Protein AF-A0A6H0A5G0-F1 (afdb_monomer_lite)

InterPro domains:
  IPR010985 Ribbon-helix-helix [SSF47598] (2-43)

Secondary structure (DSSP, 8-state):
----------HHHHHHHHHHHHHTT--HHHHHHHHHHHHS-S-S-------HHHHHHHHHHHHHHHHHHHHHHTT-STT--S--PPPHHHHHHHHHHTTS-HHHHHHHHTTSS---HHHHHHHHHHH---HHHHHT--S-SS--EEBSSTTSB-HHHHHS-SSS--EEEEEEE--SGGGTTPEEEEEEETTT--EEEEEE-S---TTS---TT--

Radius of gyration: 30.56 Å; chains: 1; bounding box: 68×64×81 Å

Structure (mmCIF, N/CA/C/O backbone):
data_AF-A0A6H0A5G0-F1
#
_entry.id   AF-A0A6H0A5G0-F1
#
loop_
_atom_site.group_PDB
_atom_site.id
_atom_site.type_symbol
_atom_site.label_atom_id
_atom_site.label_alt_id
_atom_site.label_comp_id
_atom_site.label_asym_id
_atom_site.label_entity_id
_atom_site.label_seq_id
_atom_site.pdbx_PDB_ins_code
_atom_site.Cartn_x
_atom_site.Cartn_y
_atom_site.Cartn_z
_atom_site.occupancy
_atom_site.B_iso_or_equiv
_atom_site.auth_seq_id
_atom_site.auth_comp_id
_atom_site.auth_asym_id
_atom_site.auth_atom_id
_atom_site.pdbx_PDB_model_num
ATOM 1 N N . MET A 1 1 ? -17.654 17.766 49.707 1.00 39.50 1 MET A N 1
ATOM 2 C CA . MET A 1 1 ? -17.970 18.784 48.681 1.00 39.50 1 MET A CA 1
ATOM 3 C C . MET A 1 1 ? -17.478 20.133 49.177 1.00 39.50 1 MET A C 1
ATOM 5 O O . MET A 1 1 ? -17.905 20.548 50.248 1.00 39.50 1 MET A O 1
ATOM 9 N N . ALA A 1 2 ? -16.554 20.779 48.466 1.00 38.66 2 ALA A N 1
ATOM 10 C CA . ALA A 1 2 ? -16.071 22.106 48.842 1.00 38.66 2 ALA A CA 1
ATOM 11 C C . ALA A 1 2 ? -17.128 23.155 48.462 1.00 38.66 2 ALA A C 1
ATOM 13 O O . ALA A 1 2 ? -17.460 23.313 47.289 1.00 38.66 2 ALA A O 1
ATOM 14 N N . LYS A 1 3 ? -17.696 23.835 49.460 1.00 47.38 3 LYS A N 1
ATOM 15 C CA . LYS A 1 3 ? -18.664 24.917 49.262 1.00 47.38 3 LYS A CA 1
ATOM 16 C C . LYS A 1 3 ? -17.870 26.169 48.887 1.00 47.38 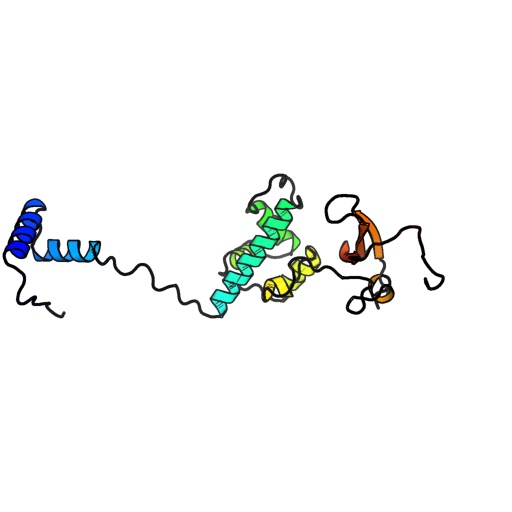3 LYS A C 1
ATOM 18 O O . LYS A 1 3 ? -17.152 26.704 49.727 1.00 47.38 3 LYS A O 1
ATOM 23 N N . ILE A 1 4 ? -17.944 26.602 47.631 1.00 48.41 4 ILE A N 1
ATOM 24 C CA . ILE A 1 4 ? -17.298 27.845 47.192 1.00 48.41 4 ILE A CA 1
ATOM 25 C C . ILE A 1 4 ? -18.053 29.003 47.854 1.00 48.41 4 IL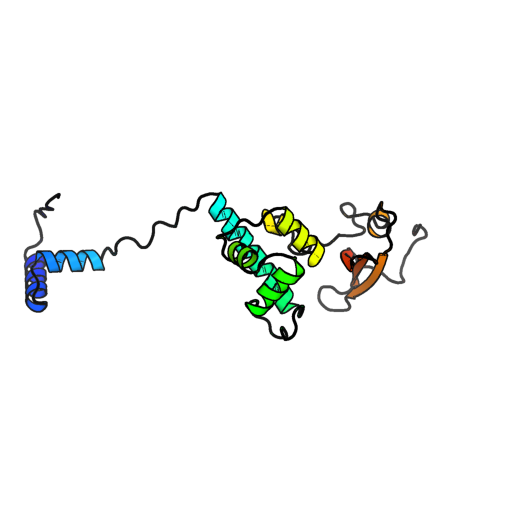E A C 1
ATOM 27 O O . ILE A 1 4 ? -19.199 29.277 47.510 1.00 48.41 4 ILE A O 1
ATOM 31 N N . GLN A 1 5 ? -17.436 29.657 48.840 1.00 57.06 5 GLN A N 1
ATOM 32 C CA . GLN A 1 5 ? -17.913 30.938 49.358 1.00 57.06 5 GLN A CA 1
ATOM 33 C C . GLN A 1 5 ? -17.200 32.046 48.588 1.00 57.06 5 GLN A C 1
ATOM 35 O O . GLN A 1 5 ? -16.052 32.370 48.885 1.00 57.06 5 GLN A O 1
ATOM 40 N N . ALA A 1 6 ? -17.869 32.617 47.590 1.00 57.78 6 ALA A N 1
ATOM 41 C CA . ALA A 1 6 ? -17.396 33.841 46.962 1.00 57.78 6 ALA A CA 1
ATOM 42 C C . ALA A 1 6 ? -17.595 34.991 47.962 1.00 57.78 6 ALA A C 1
ATOM 44 O O . ALA A 1 6 ? -18.718 35.431 48.198 1.00 57.78 6 ALA A O 1
ATOM 45 N N . ARG A 1 7 ? -16.517 35.430 48.616 1.00 57.94 7 ARG A N 1
ATOM 46 C CA . ARG A 1 7 ? -16.522 36.659 49.419 1.00 57.94 7 ARG A CA 1
ATOM 47 C C . ARG A 1 7 ? -16.163 37.818 48.488 1.00 57.94 7 ARG A C 1
ATOM 49 O O . ARG A 1 7 ? -15.184 37.703 47.758 1.00 57.94 7 ARG A O 1
ATOM 56 N N . ASN A 1 8 ? -16.946 38.898 48.536 1.00 59.62 8 ASN A N 1
ATOM 57 C CA . ASN A 1 8 ? -16.830 40.110 47.706 1.00 59.62 8 ASN A CA 1
ATOM 58 C C . ASN A 1 8 ? -17.280 39.947 46.240 1.00 59.62 8 ASN A C 1
ATOM 60 O O . ASN A 1 8 ? -16.553 40.312 45.317 1.00 59.62 8 ASN A O 1
ATOM 64 N N . VAL A 1 9 ? -18.480 39.408 46.012 1.00 66.00 9 VAL A N 1
ATOM 65 C CA . VAL A 1 9 ? -19.162 39.589 44.718 1.00 66.00 9 VAL A CA 1
ATOM 66 C C . VAL A 1 9 ? -19.757 40.994 44.709 1.00 66.00 9 VAL A C 1
ATOM 68 O O . VAL A 1 9 ? -20.390 41.382 45.682 1.00 66.00 9 VAL A O 1
ATOM 71 N N . ASP A 1 10 ? -19.528 41.749 43.638 1.00 79.50 10 ASP A N 1
ATOM 72 C CA . ASP A 1 10 ? -20.112 43.079 43.453 1.00 79.50 10 ASP A CA 1
ATOM 73 C C . ASP A 1 10 ? -21.651 43.027 43.551 1.00 79.50 10 ASP A C 1
ATOM 75 O O . ASP A 1 10 ? -22.288 42.184 42.912 1.00 79.50 10 ASP A O 1
ATOM 79 N N . ASP A 1 11 ? -22.251 43.916 44.346 1.00 77.38 11 ASP A N 1
ATOM 80 C CA . ASP A 1 11 ? -23.693 43.899 44.630 1.00 77.38 11 ASP A CA 1
ATOM 81 C C . ASP A 1 11 ? -24.542 44.117 43.367 1.00 77.38 11 ASP A C 1
ATOM 83 O O . ASP A 1 11 ? -25.612 43.518 43.213 1.00 77.38 11 ASP A O 1
ATOM 87 N N . ALA A 1 12 ? -24.060 44.926 42.416 1.00 81.25 12 ALA A N 1
ATOM 88 C CA . ALA A 1 12 ? -24.755 45.135 41.150 1.00 81.25 12 ALA A CA 1
ATOM 89 C C . ALA A 1 12 ? -24.675 43.885 40.264 1.00 81.25 12 ALA A C 1
ATOM 91 O O . ALA A 1 12 ? -25.633 43.559 39.557 1.00 81.25 12 ALA A O 1
ATOM 92 N N . LEU A 1 13 ? -23.563 43.147 40.318 1.00 77.81 13 LEU A N 1
ATOM 93 C CA . LEU A 1 13 ? -23.443 41.850 39.654 1.00 77.81 13 LEU A CA 1
ATOM 94 C C . LEU A 1 13 ? -24.379 40.812 40.290 1.00 77.81 13 LEU A C 1
ATOM 96 O O . LEU A 1 13 ? -25.074 40.101 39.563 1.00 77.81 13 LEU A O 1
ATOM 100 N N . PHE A 1 14 ? -24.447 40.759 41.622 1.00 81.19 14 PHE A N 1
ATOM 101 C CA . PHE A 1 14 ? -25.331 39.848 42.350 1.00 81.19 14 PHE A CA 1
ATOM 102 C C . PHE A 1 14 ? -26.808 40.084 41.995 1.00 81.19 14 PHE A C 1
ATOM 104 O O . PHE A 1 14 ? -27.498 39.145 41.591 1.00 81.19 14 PHE A O 1
ATOM 111 N N . ALA A 1 15 ? -27.256 41.344 42.007 1.00 83.50 15 ALA A N 1
ATOM 112 C CA . ALA A 1 15 ? -28.624 41.717 41.641 1.00 83.50 15 ALA A CA 1
ATOM 113 C C . ALA A 1 15 ? -28.990 41.318 40.197 1.00 83.50 15 ALA A C 1
ATOM 115 O O . ALA A 1 15 ? -30.116 40.898 39.921 1.00 83.50 15 ALA A O 1
ATOM 116 N N . ARG A 1 16 ? -28.039 41.398 39.255 1.00 84.38 16 ARG A N 1
ATOM 117 C CA . ARG A 1 16 ? -28.261 40.965 37.862 1.00 84.38 16 ARG A CA 1
ATOM 118 C C . ARG A 1 16 ? -28.408 39.449 37.744 1.00 84.38 16 ARG A C 1
ATOM 120 O O . ARG A 1 16 ? -29.218 38.983 36.942 1.00 84.38 16 ARG A O 1
ATOM 127 N N . ILE A 1 17 ? -27.653 38.681 38.531 1.00 82.62 17 ILE A N 1
ATOM 128 C CA . ILE A 1 17 ? -27.767 37.216 38.554 1.00 82.62 17 ILE A CA 1
ATOM 129 C C . ILE A 1 17 ? -29.097 36.805 39.201 1.00 82.62 17 ILE A C 1
ATOM 131 O O . ILE A 1 17 ? -29.764 35.921 38.667 1.00 82.62 17 ILE A O 1
ATOM 135 N N . GLU A 1 18 ? -29.539 37.480 40.268 1.00 85.44 18 GLU A N 1
ATOM 136 C CA . GLU A 1 18 ? -30.864 37.253 40.868 1.00 85.44 18 GLU A CA 1
ATOM 137 C C . GLU A 1 18 ? -32.002 37.520 39.879 1.00 85.44 18 GLU A C 1
ATOM 139 O O . GLU A 1 18 ? -32.880 36.673 39.710 1.00 85.44 18 GLU A O 1
ATOM 144 N N . GLN A 1 19 ? -31.961 38.644 39.157 1.00 87.50 19 GLN A N 1
ATOM 145 C CA . GLN A 1 19 ? -32.955 38.945 38.122 1.00 87.50 19 GLN A CA 1
ATOM 146 C C . GLN A 1 19 ? -32.970 37.889 37.007 1.00 87.50 19 GLN A C 1
ATOM 148 O O . GLN A 1 19 ? -34.043 37.498 36.543 1.00 87.50 19 GLN A O 1
ATOM 153 N N . SER A 1 20 ? -31.797 37.401 36.587 1.00 86.38 20 SER A N 1
ATOM 154 C CA . SER A 1 20 ? -31.691 36.317 35.599 1.00 86.38 20 SER A CA 1
ATOM 155 C C . SER A 1 20 ? -32.268 35.004 36.133 1.00 86.38 20 SER A C 1
ATOM 157 O O . SER A 1 20 ? -33.036 34.341 35.436 1.00 86.38 20 SER A O 1
ATOM 159 N N . ALA A 1 21 ? -31.953 34.651 37.382 1.00 87.56 21 ALA A N 1
ATOM 160 C CA . ALA A 1 21 ? -32.441 33.440 38.033 1.00 87.56 21 ALA A CA 1
ATOM 161 C C . ALA A 1 21 ? -33.971 33.458 38.183 1.00 87.56 21 ALA A C 1
ATOM 163 O O . ALA A 1 21 ? -34.626 32.480 37.827 1.00 87.56 21 ALA A O 1
ATOM 164 N N . MET A 1 22 ? -34.547 34.594 38.601 1.00 87.00 22 MET A N 1
ATOM 165 C CA . MET A 1 22 ? -36.000 34.788 38.666 1.00 87.00 22 MET A CA 1
ATOM 166 C C . MET A 1 22 ? -36.658 34.669 37.290 1.00 87.00 22 MET A C 1
ATOM 168 O O . MET A 1 22 ? -37.650 33.961 37.146 1.00 87.00 22 MET A O 1
ATOM 172 N N . LYS A 1 23 ? -36.092 35.322 36.266 1.00 90.00 23 LYS A N 1
ATOM 173 C CA . LYS A 1 23 ? -36.615 35.269 34.892 1.00 90.00 23 LYS A CA 1
ATOM 174 C C . LYS A 1 23 ? -36.615 33.849 34.318 1.00 90.00 23 LYS A C 1
ATOM 176 O O . LYS A 1 23 ? -37.475 33.523 33.509 1.00 90.00 23 LYS A O 1
ATOM 181 N N . ASN A 1 24 ? -35.648 33.030 34.724 1.00 84.75 24 ASN A N 1
ATOM 182 C CA . ASN A 1 24 ? -35.471 31.663 34.242 1.00 84.75 24 ASN A CA 1
ATOM 183 C C . ASN A 1 24 ? -36.047 30.603 35.200 1.00 84.75 24 ASN A C 1
ATOM 185 O O . ASN A 1 24 ? -35.772 29.421 34.995 1.00 84.75 24 ASN A O 1
ATOM 189 N N . GLU A 1 25 ? -36.805 31.014 36.228 1.00 88.06 25 GLU A N 1
ATOM 190 C CA . GLU A 1 25 ? -37.421 30.148 37.249 1.00 88.06 25 GLU A CA 1
ATOM 191 C C . GLU A 1 25 ? -36.430 29.172 37.910 1.00 88.06 25 GLU A C 1
ATOM 193 O O . GLU A 1 25 ? -36.712 27.996 38.147 1.00 88.06 25 GLU A O 1
ATOM 198 N N . ARG A 1 26 ? -35.219 29.656 38.200 1.00 83.31 26 ARG A N 1
ATOM 199 C CA . ARG A 1 26 ? -34.126 28.861 38.773 1.00 83.31 26 ARG A CA 1
ATOM 200 C C . ARG A 1 26 ? -33.671 29.425 40.104 1.00 83.31 26 ARG A C 1
ATOM 202 O O . ARG A 1 26 ? -33.807 30.612 40.384 1.00 83.31 26 ARG A O 1
ATOM 209 N N . SER A 1 27 ? -33.058 28.568 40.918 1.00 87.69 27 SER A N 1
ATOM 210 C CA . SER A 1 27 ? -32.294 29.047 42.067 1.00 87.69 27 SER A CA 1
ATOM 211 C C . SER A 1 27 ? -31.061 29.816 41.593 1.00 87.69 27 SER A C 1
ATOM 213 O O . SER A 1 27 ? -30.494 29.516 40.539 1.00 87.69 27 SER A O 1
ATOM 215 N N . LEU A 1 28 ? -30.605 30.768 42.407 1.00 81.94 28 LEU A N 1
ATOM 216 C CA . LEU A 1 28 ? -29.383 31.525 42.143 1.00 81.94 28 LEU A CA 1
ATOM 217 C C . LEU A 1 28 ? -28.180 30.598 41.900 1.00 81.94 28 LEU A C 1
ATOM 219 O O . LEU A 1 28 ? -27.431 30.772 40.943 1.00 81.94 28 LEU A O 1
ATOM 223 N N . GLU A 1 29 ? -28.031 29.562 42.731 1.00 82.31 29 GLU A N 1
ATOM 224 C CA . GLU A 1 29 ? -26.982 28.552 42.574 1.00 82.31 29 GLU A CA 1
ATOM 225 C C . GLU A 1 29 ? -27.112 27.791 41.246 1.00 82.31 29 GLU A C 1
ATOM 227 O O . GLU A 1 29 ? -26.110 27.542 40.575 1.00 82.31 29 GLU A O 1
ATOM 232 N N . GLY A 1 30 ? -28.339 27.437 40.852 1.00 79.31 30 GLY A N 1
ATOM 233 C CA . GLY A 1 30 ? -28.612 26.761 39.586 1.00 79.31 30 GLY A CA 1
ATOM 234 C C . GLY A 1 30 ? -28.253 27.626 38.380 1.00 79.31 30 GLY A C 1
ATOM 235 O O . GLY A 1 30 ? -27.635 27.133 37.438 1.00 79.31 30 GLY A O 1
ATOM 236 N N . GLU A 1 31 ? -28.569 28.917 38.435 1.00 85.75 31 GLU A N 1
ATOM 237 C CA . GLU A 1 31 ? -28.250 29.871 37.373 1.00 85.75 31 GLU A CA 1
ATOM 238 C C . GLU A 1 31 ? -26.740 30.120 37.266 1.00 85.75 31 GLU A C 1
ATOM 240 O O . GLU A 1 31 ? -26.189 30.073 36.166 1.00 85.75 31 GLU A O 1
ATOM 245 N N . ILE A 1 32 ? -26.043 30.275 38.399 1.00 84.31 32 ILE A N 1
ATOM 246 C CA . ILE A 1 32 ? -24.577 30.396 38.436 1.00 84.31 32 ILE A CA 1
ATOM 247 C C . ILE A 1 32 ? -23.923 29.134 37.877 1.00 84.31 32 ILE A C 1
ATOM 249 O O . ILE A 1 32 ? -23.026 29.225 37.042 1.00 84.31 32 ILE A O 1
ATOM 253 N N . ARG A 1 33 ? -24.380 27.946 38.290 1.00 82.06 33 ARG A N 1
ATOM 254 C CA . ARG A 1 33 ? -23.835 26.671 37.802 1.00 82.06 33 ARG A CA 1
ATOM 255 C C . ARG A 1 33 ? -23.995 26.541 36.290 1.00 82.06 33 ARG A C 1
ATOM 257 O O . ARG A 1 33 ? -23.089 26.058 35.619 1.00 82.06 33 ARG A O 1
ATOM 264 N N . LEU A 1 34 ? -25.123 26.993 35.753 1.00 83.25 34 LEU A N 1
ATOM 265 C CA . LEU A 1 34 ? -25.423 26.919 34.328 1.00 83.25 34 LEU A CA 1
ATOM 266 C C . LEU A 1 34 ? -24.655 27.976 33.520 1.00 83.25 34 LEU A C 1
ATOM 268 O O . LEU A 1 34 ? -24.162 27.671 32.435 1.00 83.25 34 LEU A O 1
ATOM 272 N N . ALA A 1 35 ? -24.489 29.186 34.060 1.00 83.44 35 ALA A N 1
ATOM 273 C CA . ALA A 1 35 ? -23.627 30.218 33.487 1.00 83.44 35 ALA A CA 1
ATOM 274 C C . ALA A 1 35 ? -22.156 29.771 33.463 1.00 83.44 35 ALA A C 1
ATOM 276 O O . ALA A 1 35 ? -21.508 29.858 32.421 1.00 83.44 35 ALA A O 1
ATOM 277 N N . LEU A 1 36 ? -21.660 29.200 34.566 1.00 78.94 36 LEU A N 1
ATOM 278 C CA . LEU A 1 36 ? -20.313 28.636 34.652 1.00 78.94 36 LEU A CA 1
ATOM 279 C C . LEU A 1 36 ? -20.126 27.464 33.687 1.00 78.94 36 LEU A C 1
ATOM 281 O O . LEU A 1 36 ? -19.119 27.428 32.996 1.00 78.94 36 LEU A O 1
ATOM 285 N N . ALA A 1 37 ? -21.094 26.552 33.572 1.00 78.44 37 ALA A N 1
ATOM 286 C CA . ALA A 1 37 ? -21.021 25.438 32.624 1.00 78.44 37 ALA A CA 1
ATOM 287 C C . ALA A 1 37 ? -21.038 25.894 31.152 1.00 78.44 37 ALA A C 1
ATOM 289 O O . ALA A 1 37 ? -20.477 25.218 30.295 1.00 78.44 37 ALA A O 1
ATOM 290 N N . ARG A 1 38 ? -21.675 27.032 30.845 1.00 80.56 38 ARG A N 1
ATOM 291 C CA . ARG A 1 38 ? -21.648 27.642 29.504 1.00 80.56 38 ARG A CA 1
ATOM 292 C C . ARG A 1 38 ? -20.339 28.368 29.213 1.00 80.56 38 ARG A C 1
ATOM 294 O O . ARG A 1 38 ? -19.878 28.334 28.079 1.00 80.56 38 ARG A O 1
ATOM 301 N N . GLN A 1 39 ? -19.783 29.059 30.206 1.00 80.19 39 GLN A N 1
ATOM 302 C CA . GLN A 1 39 ? -18.583 29.882 30.043 1.00 80.19 39 GLN A CA 1
ATOM 303 C C . GLN A 1 39 ? -17.290 29.068 30.152 1.00 80.19 39 GLN A C 1
ATOM 305 O O . GLN A 1 39 ? -16.311 29.359 29.471 1.00 80.19 39 GLN A O 1
ATOM 310 N N . TYR A 1 40 ? -17.324 28.020 30.966 1.00 70.19 40 TYR A N 1
ATOM 311 C CA . TYR A 1 40 ? -16.299 26.999 31.105 1.00 70.19 40 TYR A CA 1
ATOM 312 C C . TYR A 1 40 ? -16.938 25.651 30.768 1.00 70.19 40 TYR A C 1
ATOM 314 O O . TYR A 1 40 ? -17.199 24.852 31.675 1.00 70.19 40 TYR A O 1
ATOM 322 N N . PRO A 1 41 ? -17.251 25.393 29.481 1.00 70.00 41 PRO A N 1
ATOM 323 C CA . PRO A 1 41 ? -17.629 24.049 29.075 1.00 70.00 41 PRO A CA 1
ATOM 324 C C . PRO A 1 41 ? -16.538 23.105 29.574 1.00 70.00 41 PRO A C 1
ATOM 326 O O . PRO A 1 41 ? -15.353 23.426 29.449 1.00 70.00 41 PRO A O 1
ATOM 329 N N . ALA A 1 42 ? -16.935 21.993 30.208 1.00 62.75 42 ALA A N 1
ATOM 330 C CA . ALA A 1 42 ? -15.997 20.962 30.642 1.00 62.75 42 ALA A CA 1
ATOM 331 C C . ALA A 1 42 ? -15.061 20.706 29.465 1.00 62.75 42 ALA A C 1
ATOM 333 O O . ALA A 1 42 ? -15.555 20.351 28.395 1.00 62.75 42 ALA A O 1
ATOM 334 N N . GLY A 1 43 ? -13.776 21.044 29.644 1.00 56.44 43 GLY A N 1
ATOM 335 C CA . GLY A 1 43 ? -12.838 21.199 28.541 1.00 56.44 43 GLY A CA 1
ATOM 336 C C . GLY A 1 43 ? -13.025 20.054 27.565 1.00 56.44 43 GLY A C 1
ATOM 337 O O . GLY A 1 43 ? -12.903 18.894 27.954 1.00 56.44 43 GLY A O 1
ATOM 338 N N . THR A 1 44 ? -13.424 20.390 26.340 1.00 54.31 44 THR A N 1
ATOM 339 C CA . THR A 1 44 ? -13.487 19.460 25.219 1.00 54.31 44 THR A CA 1
ATOM 340 C C . THR A 1 44 ? -12.207 18.651 25.243 1.00 54.31 44 THR A C 1
ATOM 342 O O . THR A 1 44 ? -11.144 19.224 25.028 1.00 54.31 44 THR A O 1
ATOM 345 N N . THR A 1 45 ? -12.352 17.365 25.580 1.00 55.28 45 THR A N 1
ATOM 346 C CA . THR A 1 45 ? -11.394 16.276 25.376 1.00 55.28 45 THR A CA 1
ATOM 347 C C . THR A 1 45 ? -9.941 16.699 25.543 1.00 55.28 45 THR A C 1
ATOM 349 O O . THR A 1 45 ? -9.324 17.202 24.604 1.00 55.28 45 THR A O 1
ATOM 352 N N . SER A 1 46 ? -9.342 16.384 26.698 1.00 51.28 46 SER A N 1
ATOM 353 C CA . SER A 1 46 ? -7.910 16.069 26.701 1.00 51.28 46 SER A CA 1
ATOM 354 C C . SER A 1 46 ? -7.628 15.234 25.445 1.00 51.28 46 SER A C 1
ATOM 356 O O . SER A 1 46 ? -8.392 14.287 25.216 1.00 51.28 46 SER A O 1
ATOM 358 N N . PRO A 1 47 ? -6.652 15.614 24.594 1.00 58.97 47 PRO A N 1
ATOM 359 C CA . PRO A 1 47 ? -6.352 14.843 23.396 1.00 58.97 47 PRO A CA 1
ATOM 360 C C . PRO A 1 47 ? -6.225 13.393 23.833 1.00 58.97 47 PRO A C 1
ATOM 362 O O . PRO A 1 47 ? -5.560 13.127 24.835 1.00 58.97 47 PRO A O 1
ATOM 365 N N . GLU A 1 48 ? -6.963 12.502 23.172 1.00 69.94 48 GLU A N 1
ATOM 366 C CA . GLU A 1 48 ? -6.944 11.079 23.488 1.00 69.94 48 GLU A CA 1
ATOM 367 C C . GLU A 1 48 ? -5.470 10.656 23.515 1.00 69.94 48 GLU A C 1
ATOM 369 O O . GLU A 1 48 ? -4.804 10.669 22.479 1.00 69.94 48 GLU A O 1
ATOM 374 N N . ILE A 1 49 ? -4.923 10.407 24.712 1.00 83.19 49 ILE A N 1
ATOM 375 C CA . ILE A 1 49 ? -3.521 10.018 24.854 1.00 83.19 49 ILE A CA 1
ATOM 376 C C . ILE A 1 49 ? -3.470 8.569 24.406 1.00 83.19 49 ILE A C 1
ATOM 378 O O . ILE A 1 49 ? -3.747 7.648 25.175 1.00 83.19 49 ILE A O 1
ATOM 382 N N . LEU A 1 50 ? -3.185 8.387 23.124 1.00 87.06 50 LEU A N 1
ATOM 383 C CA . LEU A 1 50 ? -3.019 7.074 22.538 1.00 87.06 50 LEU A CA 1
ATOM 384 C C . LEU A 1 50 ? -1.746 6.451 23.095 1.00 87.06 50 LEU A C 1
ATOM 386 O O . LEU A 1 50 ? -0.694 7.086 23.174 1.00 87.06 50 LEU A O 1
ATOM 390 N N . SER A 1 51 ? -1.832 5.174 23.451 1.00 94.00 51 SER A N 1
ATOM 391 C CA . SER A 1 51 ? -0.622 4.371 23.593 1.00 94.00 51 SER A CA 1
ATOM 392 C C . SER A 1 51 ? 0.127 4.327 22.258 1.00 94.00 51 SER A C 1
ATOM 394 O O . SER A 1 51 ? -0.486 4.417 21.190 1.00 94.00 51 SER A O 1
ATOM 396 N N . SER A 1 52 ? 1.442 4.102 22.297 1.00 94.81 52 SER A N 1
ATOM 397 C CA . SER A 1 52 ? 2.251 3.957 21.079 1.00 94.81 52 SER A CA 1
ATOM 398 C C . SER A 1 52 ? 1.689 2.896 20.125 1.00 94.81 52 SER A C 1
ATOM 400 O O . SER A 1 52 ? 1.706 3.094 18.916 1.00 94.81 52 SER A O 1
ATOM 402 N N . ARG A 1 53 ? 1.107 1.808 20.660 1.00 95.38 53 ARG A N 1
ATOM 403 C CA . ARG A 1 53 ? 0.428 0.778 19.859 1.00 95.38 53 ARG A CA 1
ATOM 404 C C . ARG A 1 53 ? -0.786 1.331 19.118 1.00 95.38 53 ARG A C 1
ATOM 406 O O . ARG A 1 53 ? -0.904 1.116 17.920 1.00 95.38 53 ARG A O 1
ATOM 413 N N . GLN A 1 54 ? -1.679 2.031 19.817 1.00 95.75 54 GLN A N 1
ATOM 414 C CA . GLN A 1 54 ? -2.888 2.593 19.206 1.00 95.75 54 GLN A CA 1
ATOM 415 C C . GLN A 1 54 ? -2.551 3.669 18.176 1.00 95.75 54 GLN A C 1
ATOM 417 O O . GLN A 1 54 ? -3.196 3.749 17.133 1.00 95.75 54 GLN A O 1
ATOM 422 N N . GLN A 1 55 ? -1.534 4.487 18.455 1.00 95.88 55 GLN A N 1
ATOM 423 C CA . GLN A 1 55 ? -1.053 5.470 17.496 1.00 95.88 55 GLN A CA 1
ATOM 424 C C . GLN A 1 55 ? -0.534 4.784 16.229 1.00 95.88 55 GLN A C 1
ATOM 426 O O . GLN A 1 55 ? -1.007 5.090 15.136 1.00 95.88 55 GLN A O 1
ATOM 431 N N . TRP A 1 56 ? 0.346 3.795 16.382 1.00 96.62 56 TRP A N 1
ATOM 432 C CA . TRP A 1 56 ? 0.864 3.017 15.261 1.00 96.62 56 TRP A CA 1
ATOM 433 C C . TRP A 1 56 ? -0.253 2.314 14.466 1.00 96.62 56 TRP A C 1
ATOM 435 O O . TRP A 1 56 ? -0.269 2.391 13.240 1.00 96.62 56 TRP A O 1
ATOM 445 N N . GLN A 1 57 ? -1.247 1.712 15.132 1.00 97.69 57 GLN A N 1
ATOM 446 C CA . GLN A 1 57 ? -2.402 1.087 14.467 1.00 97.69 57 GLN A CA 1
ATOM 447 C C . GLN A 1 57 ? -3.219 2.097 13.652 1.00 97.69 57 GLN A C 1
ATOM 449 O O . GLN A 1 57 ? -3.554 1.820 12.500 1.00 97.69 57 GLN A O 1
ATOM 454 N N . LYS A 1 58 ? -3.502 3.287 14.206 1.00 97.06 58 LYS A N 1
ATOM 455 C CA . LYS A 1 58 ? -4.198 4.358 13.471 1.00 97.06 58 LYS A CA 1
ATOM 456 C C . LYS A 1 58 ? -3.382 4.844 12.269 1.00 97.06 58 LYS A C 1
ATOM 458 O O . LYS A 1 58 ? -3.953 5.080 11.205 1.00 97.06 58 LYS A O 1
ATOM 463 N N . GLU A 1 59 ? -2.063 4.963 12.405 1.00 97.44 59 GLU A N 1
ATOM 464 C CA . GLU A 1 59 ? -1.169 5.353 11.308 1.00 97.44 59 GLU A CA 1
ATOM 465 C C . GLU A 1 59 ? -1.121 4.288 10.199 1.00 97.44 59 GLU A C 1
ATOM 467 O O . GLU A 1 59 ? -1.222 4.635 9.019 1.00 97.44 59 GLU A O 1
ATOM 472 N N . CYS A 1 60 ? -1.027 3.002 10.557 1.00 98.00 60 CYS A N 1
ATOM 473 C CA . CYS A 1 60 ? -1.109 1.881 9.615 1.00 98.00 60 CYS A CA 1
ATOM 474 C C . CYS A 1 60 ? -2.463 1.856 8.897 1.00 98.00 60 CYS A C 1
ATOM 476 O O . CYS A 1 60 ? -2.507 1.764 7.670 1.00 98.00 60 CYS A O 1
ATOM 478 N N . GLY A 1 61 ? -3.568 2.010 9.634 1.00 97.81 61 GLY A N 1
ATOM 479 C CA . GLY A 1 61 ? -4.917 2.066 9.066 1.00 97.81 61 GLY A CA 1
ATOM 480 C C . GLY A 1 61 ? -5.108 3.231 8.095 1.00 97.81 61 GLY A C 1
ATOM 481 O O . GLY A 1 61 ? -5.674 3.064 7.012 1.00 97.81 61 GLY A O 1
ATOM 482 N N . GLY A 1 62 ? -4.549 4.401 8.421 1.00 97.44 62 GLY A N 1
ATOM 483 C CA . GLY A 1 62 ? -4.527 5.560 7.528 1.00 97.44 62 GLY A CA 1
ATOM 484 C C . GLY A 1 62 ? -3.786 5.290 6.214 1.00 97.44 62 GLY A C 1
ATOM 485 O O . GLY A 1 62 ? -4.296 5.614 5.140 1.00 97.44 62 GLY A O 1
ATOM 486 N N . ARG A 1 63 ? -2.615 4.647 6.282 1.00 97.88 63 ARG A N 1
ATOM 487 C CA . ARG A 1 63 ? -1.816 4.273 5.100 1.00 97.88 63 ARG A CA 1
ATOM 488 C C . ARG A 1 63 ? -2.493 3.189 4.264 1.00 97.88 63 ARG A C 1
ATOM 490 O O . ARG A 1 63 ? -2.529 3.299 3.040 1.00 97.88 63 ARG A O 1
ATOM 497 N N . LEU A 1 64 ? -3.124 2.210 4.906 1.00 97.31 64 LEU A N 1
ATOM 498 C CA . LEU A 1 64 ? -3.906 1.175 4.231 1.00 97.31 64 LEU A CA 1
ATOM 499 C C . LEU A 1 64 ? -5.104 1.769 3.472 1.00 97.31 64 LEU A C 1
ATOM 501 O O . LEU A 1 64 ? -5.334 1.432 2.310 1.00 97.31 64 LEU A O 1
ATOM 505 N N . ARG A 1 65 ? -5.820 2.718 4.093 1.00 96.31 65 ARG A N 1
ATOM 506 C CA . ARG A 1 65 ? -6.899 3.470 3.436 1.00 96.31 65 ARG A CA 1
ATOM 507 C C . ARG A 1 65 ? -6.380 4.239 2.220 1.00 96.31 65 ARG A C 1
ATOM 509 O O . ARG A 1 65 ? -6.952 4.117 1.142 1.00 96.31 65 ARG A O 1
ATOM 516 N N . ALA A 1 66 ? -5.264 4.954 2.370 1.00 95.69 66 ALA A N 1
ATOM 517 C CA . ALA A 1 66 ? -4.647 5.701 1.274 1.00 95.69 66 ALA A CA 1
ATOM 518 C C . ALA A 1 66 ? -4.233 4.797 0.098 1.00 95.69 66 ALA A C 1
ATOM 520 O O . ALA A 1 66 ? -4.427 5.172 -1.058 1.00 95.69 66 ALA A O 1
ATOM 521 N N . LEU A 1 67 ? -3.703 3.600 0.377 1.00 95.94 67 LEU A N 1
ATOM 522 C CA . LEU A 1 67 ? -3.385 2.611 -0.655 1.00 95.94 67 LEU A CA 1
ATOM 523 C C . LEU A 1 67 ? -4.639 2.181 -1.421 1.00 95.94 67 LEU A C 1
ATOM 525 O O . LEU A 1 67 ? -4.642 2.164 -2.649 1.00 95.94 67 LEU A O 1
ATOM 529 N N . PHE A 1 68 ? -5.717 1.845 -0.718 1.00 93.94 68 PHE A N 1
ATOM 530 C CA . PHE A 1 68 ? -6.939 1.374 -1.371 1.00 93.94 68 PHE A CA 1
ATOM 531 C C . PHE A 1 68 ? -7.616 2.473 -2.183 1.00 93.94 68 PHE A C 1
ATOM 533 O O . PHE A 1 68 ? -8.080 2.216 -3.299 1.00 93.94 68 PHE A O 1
ATOM 540 N N . ASP A 1 69 ? -7.602 3.703 -1.670 1.00 92.31 69 ASP A N 1
ATOM 541 C CA . ASP A 1 69 ? -8.120 4.865 -2.388 1.00 92.31 69 ASP A CA 1
ATOM 542 C C . ASP A 1 69 ? -7.310 5.105 -3.660 1.00 92.31 69 ASP A C 1
ATOM 544 O O . ASP A 1 69 ? -7.880 5.383 -4.717 1.00 92.31 69 ASP A O 1
ATOM 548 N N . ARG A 1 70 ? -5.988 4.903 -3.593 1.00 92.19 70 ARG A N 1
ATOM 549 C CA . ARG A 1 70 ? -5.121 4.984 -4.764 1.00 92.19 70 ARG A CA 1
ATOM 550 C C . ARG A 1 70 ? -5.434 3.898 -5.794 1.00 92.19 70 ARG A C 1
ATOM 552 O O . ARG A 1 70 ? -5.619 4.233 -6.958 1.00 92.19 70 ARG A O 1
ATOM 559 N N . LEU A 1 71 ? -5.578 2.637 -5.378 1.00 90.44 71 LEU A N 1
ATOM 560 C CA . LEU A 1 71 ? -5.973 1.537 -6.274 1.00 90.44 71 LEU A CA 1
ATOM 561 C C . LEU A 1 71 ? -7.334 1.801 -6.938 1.00 90.44 71 LEU A C 1
ATOM 563 O O . LEU A 1 71 ? -7.521 1.518 -8.120 1.00 90.44 71 LEU A O 1
ATOM 567 N N . SER A 1 72 ? -8.281 2.368 -6.189 1.00 88.50 72 SER A N 1
ATOM 568 C CA . SER A 1 72 ? -9.589 2.756 -6.720 1.00 88.50 72 SER A CA 1
ATOM 569 C C . SER A 1 72 ? -9.468 3.883 -7.745 1.00 88.50 72 SER A C 1
ATOM 571 O O . SER A 1 72 ? -10.048 3.786 -8.823 1.00 88.50 72 SER A O 1
ATOM 573 N N . ALA A 1 73 ? -8.684 4.921 -7.447 1.00 87.19 73 ALA A N 1
ATOM 574 C CA . ALA A 1 73 ? -8.440 6.032 -8.365 1.00 87.19 73 ALA A CA 1
ATOM 575 C C . ALA A 1 73 ? -7.720 5.594 -9.652 1.00 87.19 73 ALA A C 1
ATOM 577 O O . ALA A 1 73 ? -7.981 6.157 -10.713 1.00 87.19 73 ALA A O 1
ATOM 578 N N . ASP A 1 74 ? -6.866 4.572 -9.565 1.00 85.94 74 ASP A N 1
ATOM 579 C CA . ASP A 1 74 ? -6.160 3.976 -10.705 1.00 85.94 74 ASP A CA 1
ATOM 580 C C . ASP A 1 74 ? -7.040 2.995 -11.513 1.00 85.94 74 ASP A C 1
ATOM 582 O O . ASP A 1 74 ? -6.577 2.385 -12.476 1.00 85.94 74 ASP A O 1
ATOM 586 N N . GLY A 1 75 ? -8.322 2.838 -11.159 1.00 84.31 75 GLY A N 1
ATOM 587 C CA . GLY A 1 75 ? -9.273 2.016 -11.910 1.00 84.31 75 GLY A CA 1
ATOM 588 C C . GLY A 1 75 ? -9.127 0.510 -11.687 1.00 84.31 75 GLY A C 1
ATOM 589 O O . GLY A 1 75 ? -9.645 -0.282 -12.474 1.00 84.31 75 GLY A O 1
ATOM 590 N N . PHE A 1 76 ? -8.461 0.088 -10.608 1.00 84.81 76 PHE A N 1
ATOM 591 C CA . PHE A 1 76 ? -8.220 -1.330 -10.317 1.00 84.81 76 PHE A CA 1
ATOM 592 C C . PHE A 1 76 ? -9.517 -2.129 -10.074 1.00 84.81 76 PHE A C 1
ATOM 594 O O . PHE A 1 76 ? -9.570 -3.340 -10.312 1.00 84.81 76 PHE A O 1
ATOM 601 N N . PHE A 1 77 ? -10.584 -1.479 -9.589 1.00 81.75 77 PHE A N 1
ATOM 602 C CA . PHE A 1 77 ? -11.870 -2.128 -9.315 1.00 81.75 77 PHE A CA 1
ATOM 603 C C . PHE A 1 77 ? -12.926 -1.821 -10.390 1.00 81.75 77 PHE A C 1
ATOM 605 O O . PHE A 1 77 ? -13.038 -0.683 -10.850 1.00 81.75 77 PHE A O 1
ATOM 612 N N . PRO A 1 78 ? -13.780 -2.797 -10.760 1.00 70.19 78 PRO A N 1
ATOM 613 C CA . PRO A 1 78 ? -14.858 -2.567 -11.717 1.00 70.19 78 PRO A CA 1
ATOM 614 C C . PRO A 1 78 ? -15.812 -1.467 -11.239 1.00 70.19 78 PRO A C 1
ATOM 616 O O . PRO A 1 78 ? -16.384 -1.565 -10.150 1.00 70.19 78 PRO A O 1
ATOM 619 N N . GLY A 1 79 ? -16.004 -0.439 -12.069 1.00 67.31 79 GLY A N 1
ATOM 620 C CA . GLY A 1 79 ? -16.844 0.719 -11.747 1.00 67.31 79 GLY A CA 1
ATOM 621 C C . GLY A 1 79 ? -16.149 1.809 -10.921 1.00 67.31 79 GLY A C 1
ATOM 622 O O . GLY A 1 79 ? -16.787 2.819 -10.617 1.00 67.31 79 GLY A O 1
ATOM 623 N N . ALA A 1 80 ? -14.859 1.650 -10.599 1.00 61.50 80 ALA A N 1
ATOM 624 C CA . ALA A 1 80 ? -14.002 2.690 -10.032 1.00 61.50 80 ALA A CA 1
ATOM 625 C C . ALA A 1 80 ? -13.474 3.602 -11.155 1.00 61.50 80 ALA A C 1
ATOM 627 O O . ALA A 1 80 ? -12.294 3.653 -11.459 1.00 61.50 80 ALA A O 1
ATOM 628 N N . GLY A 1 81 ? -14.388 4.264 -11.863 1.00 53.22 81 GLY A N 1
ATOM 629 C CA . GLY A 1 81 ? -14.036 5.217 -12.923 1.00 53.22 81 GLY A CA 1
ATOM 630 C C . GLY A 1 81 ? -13.959 6.661 -12.434 1.00 53.22 81 GLY A C 1
ATOM 631 O O . GLY A 1 81 ? -13.681 7.557 -13.226 1.00 53.22 81 GLY A O 1
ATOM 632 N N . GLN A 1 82 ? -14.269 6.910 -11.158 1.00 58.16 82 GLN A N 1
ATOM 633 C CA . GLN A 1 82 ? -14.285 8.252 -10.591 1.00 58.16 82 GLN A CA 1
ATOM 634 C C . GLN A 1 82 ? -13.384 8.332 -9.360 1.00 58.16 82 GLN A C 1
ATOM 636 O O . GLN A 1 82 ? -13.466 7.449 -8.502 1.00 58.16 82 GLN A O 1
ATOM 641 N N . PRO A 1 83 ? -12.554 9.385 -9.253 1.00 59.69 83 PRO A N 1
ATOM 642 C CA . PRO A 1 83 ? -11.741 9.617 -8.072 1.00 59.69 83 PRO A CA 1
ATOM 643 C C . PRO A 1 83 ? -12.651 9.767 -6.850 1.00 59.69 83 PRO A C 1
ATOM 645 O O . PRO A 1 83 ? -13.593 10.560 -6.850 1.00 59.69 83 PRO A O 1
ATOM 648 N N . GLY A 1 84 ? -12.387 8.978 -5.815 1.00 69.12 84 GLY A N 1
ATOM 649 C CA . GLY A 1 84 ? -13.190 8.957 -4.603 1.00 69.12 84 GLY A CA 1
ATOM 650 C C . GLY A 1 84 ? -12.710 7.891 -3.621 1.00 69.12 84 GLY A C 1
ATOM 651 O O . GLY A 1 84 ? -11.873 7.062 -3.982 1.00 69.12 84 GLY A O 1
ATOM 652 N N . PRO A 1 85 ? -13.225 7.917 -2.382 1.00 82.88 85 PRO A N 1
ATOM 653 C CA . PRO A 1 85 ? -12.868 6.931 -1.374 1.00 82.88 85 PRO A CA 1
ATOM 654 C C . PRO A 1 85 ? -13.278 5.524 -1.816 1.00 82.88 85 PRO A C 1
ATOM 656 O O . PRO A 1 85 ? -14.330 5.322 -2.437 1.00 82.88 85 PRO A O 1
ATOM 659 N N . THR A 1 86 ? -12.458 4.546 -1.448 1.00 86.69 86 THR A N 1
ATOM 660 C CA . THR A 1 86 ? -12.708 3.125 -1.696 1.00 86.69 86 THR A CA 1
ATOM 661 C C . THR A 1 86 ? -14.030 2.722 -1.067 1.00 86.69 86 THR A C 1
ATOM 663 O O . THR A 1 86 ? -14.257 2.915 0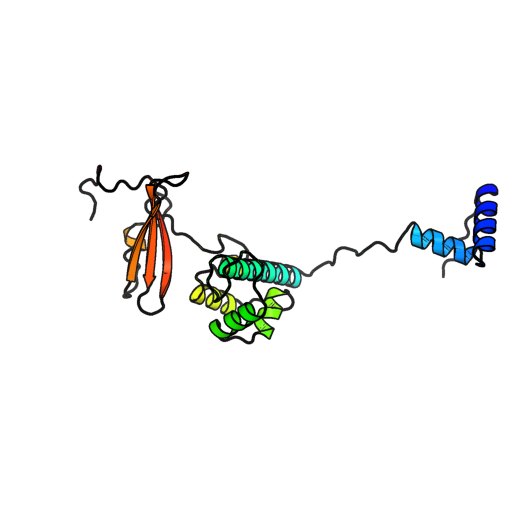.130 1.00 86.69 86 THR A O 1
ATOM 666 N N . ARG A 1 87 ? -14.914 2.118 -1.860 1.00 89.75 87 ARG A N 1
ATOM 667 C CA . ARG A 1 87 ? -16.211 1.645 -1.367 1.00 89.75 87 ARG A CA 1
ATOM 668 C C . ARG A 1 87 ? -16.019 0.402 -0.501 1.00 89.75 87 ARG A C 1
ATOM 670 O O . ARG A 1 87 ? -15.132 -0.409 -0.754 1.00 89.75 87 ARG A O 1
ATOM 677 N N . ILE A 1 88 ? -16.932 0.172 0.443 1.00 91.12 88 ILE A N 1
ATOM 678 C CA . ILE A 1 88 ? -16.932 -1.044 1.283 1.00 91.12 88 ILE A CA 1
ATOM 679 C C . ILE A 1 88 ? -16.917 -2.318 0.421 1.00 91.12 88 ILE A C 1
ATOM 681 O O . ILE A 1 88 ? -16.192 -3.263 0.716 1.00 91.12 88 ILE A O 1
ATOM 685 N N . ALA A 1 89 ? -17.662 -2.338 -0.690 1.00 90.75 89 ALA A N 1
ATOM 686 C CA . ALA A 1 89 ? -17.663 -3.472 -1.616 1.00 90.75 89 ALA A CA 1
ATOM 687 C C . ALA A 1 89 ? -16.266 -3.769 -2.195 1.00 90.75 89 ALA A C 1
ATOM 689 O O . ALA A 1 89 ? -15.909 -4.932 -2.377 1.00 90.75 89 ALA A O 1
ATOM 690 N N . ASP A 1 90 ? -15.465 -2.735 -2.455 1.00 90.81 90 ASP A N 1
ATOM 691 C CA . ASP A 1 90 ? -14.102 -2.887 -2.958 1.00 90.81 90 ASP A CA 1
ATOM 692 C C . ASP A 1 90 ? -13.151 -3.342 -1.850 1.00 90.81 90 ASP A C 1
ATOM 694 O O . ASP A 1 90 ? -12.361 -4.253 -2.080 1.00 90.81 90 ASP A O 1
ATOM 698 N N . GLN A 1 91 ? -13.315 -2.851 -0.619 1.00 92.88 91 GLN A N 1
ATOM 699 C CA . GLN A 1 91 ? -12.582 -3.358 0.551 1.00 92.88 91 GLN A CA 1
ATOM 700 C C . GLN A 1 91 ? -12.847 -4.856 0.792 1.00 92.88 91 GLN A C 1
ATOM 702 O O . GLN A 1 91 ? -11.914 -5.627 1.012 1.00 92.88 91 GLN A O 1
ATOM 707 N N . VAL A 1 92 ? -14.097 -5.312 0.647 1.00 93.75 92 VAL A N 1
ATOM 708 C CA . VAL A 1 92 ? -14.448 -6.744 0.715 1.00 93.75 92 VAL A CA 1
ATOM 709 C C . VAL A 1 92 ? -13.760 -7.537 -0.405 1.00 93.75 92 VAL A C 1
ATOM 711 O O . VAL A 1 92 ? -13.185 -8.598 -0.157 1.00 93.75 92 VAL A O 1
ATOM 714 N N . ARG A 1 93 ? -13.747 -7.019 -1.641 1.00 92.12 93 ARG A N 1
ATOM 715 C CA . ARG A 1 93 ? -13.028 -7.651 -2.766 1.00 92.12 93 ARG A CA 1
ATOM 716 C C . ARG A 1 93 ? -11.519 -7.718 -2.522 1.00 92.12 93 ARG A C 1
ATOM 718 O O . ARG A 1 93 ? -10.891 -8.696 -2.921 1.00 92.12 93 ARG A O 1
ATOM 725 N N . ILE A 1 94 ? -10.932 -6.699 -1.894 1.00 93.94 94 ILE A N 1
ATOM 726 C CA . ILE A 1 94 ? -9.518 -6.688 -1.500 1.00 93.94 94 ILE A CA 1
ATOM 727 C C . ILE A 1 94 ? -9.251 -7.788 -0.474 1.00 93.94 94 ILE A C 1
ATOM 729 O O . ILE A 1 94 ? -8.357 -8.602 -0.697 1.00 93.94 94 ILE A O 1
ATOM 733 N N . ALA A 1 95 ? -10.060 -7.877 0.586 1.00 95.75 95 ALA A N 1
ATOM 734 C CA . ALA A 1 95 ? -9.934 -8.925 1.599 1.00 95.75 95 ALA A CA 1
ATOM 735 C C . ALA A 1 95 ? -9.968 -10.332 0.977 1.00 95.75 95 ALA A C 1
ATOM 737 O O . ALA A 1 95 ? -9.106 -11.161 1.272 1.00 95.75 95 ALA A O 1
ATOM 738 N N . HIS A 1 96 ? -10.884 -10.579 0.033 1.00 93.50 96 HIS A N 1
ATOM 739 C CA . HIS A 1 96 ? -10.925 -11.847 -0.702 1.00 93.50 96 HIS A CA 1
ATOM 740 C C . HIS A 1 96 ? -9.655 -12.114 -1.520 1.00 93.50 96 HIS A C 1
ATOM 742 O O . HIS A 1 96 ? -9.156 -13.237 -1.510 1.00 93.50 96 HIS A O 1
ATOM 748 N N . ARG A 1 97 ? -9.102 -11.098 -2.196 1.00 92.19 97 ARG A N 1
ATOM 749 C CA . ARG A 1 97 ? -7.846 -11.230 -2.960 1.00 92.19 97 ARG A CA 1
ATOM 750 C C . ARG A 1 97 ? -6.616 -11.452 -2.080 1.00 92.19 97 ARG A C 1
ATOM 752 O O . ARG A 1 97 ? -5.633 -11.982 -2.586 1.00 92.19 97 ARG A O 1
ATOM 759 N N . LEU A 1 98 ? -6.671 -11.032 -0.819 1.00 94.88 98 LEU A N 1
ATOM 760 C CA . LEU A 1 98 ? -5.635 -11.243 0.197 1.00 94.88 98 LEU A CA 1
ATOM 761 C C . LEU A 1 98 ? -5.844 -12.532 1.006 1.00 94.88 98 LEU A C 1
ATOM 763 O O . LEU A 1 98 ? -5.023 -12.855 1.866 1.00 94.88 98 LEU A O 1
ATOM 767 N N . HIS A 1 99 ? -6.936 -13.260 0.747 1.00 95.75 99 HIS A N 1
ATOM 768 C CA . HIS A 1 99 ? -7.343 -14.444 1.501 1.00 95.75 99 HIS A CA 1
ATOM 769 C C . HIS A 1 99 ? -7.461 -14.181 3.014 1.00 95.75 99 HIS A C 1
ATOM 771 O O . HIS A 1 99 ? -7.019 -14.983 3.837 1.00 95.75 99 HIS A O 1
ATOM 777 N N . VAL A 1 100 ? -8.065 -13.047 3.383 1.00 96.56 100 VAL A N 1
ATOM 778 C CA . VAL A 1 100 ? -8.381 -12.678 4.774 1.00 96.56 100 VAL A CA 1
ATOM 779 C C . VAL A 1 100 ? -9.870 -12.383 4.939 1.00 96.56 100 VAL A C 1
ATOM 781 O O . VAL A 1 100 ? -10.592 -12.179 3.960 1.00 96.56 100 VAL A O 1
ATOM 784 N N . SER A 1 101 ? -10.355 -12.364 6.183 1.00 96.88 101 SER A N 1
ATOM 785 C CA . SER A 1 101 ? -11.733 -11.951 6.447 1.00 96.88 101 SER A CA 1
ATOM 786 C C . SER A 1 101 ? -11.888 -10.436 6.227 1.00 96.88 101 SER A C 1
ATOM 788 O O . SER A 1 101 ? -10.988 -9.670 6.583 1.00 96.88 101 SER A O 1
ATOM 790 N N . PRO A 1 102 ? -13.024 -9.964 5.678 1.00 96.88 102 PRO A N 1
ATOM 791 C CA . PRO A 1 102 ? -13.272 -8.531 5.543 1.00 96.88 102 PRO A CA 1
ATOM 792 C C . PRO A 1 102 ? -13.228 -7.785 6.877 1.00 96.88 102 PRO A C 1
ATOM 794 O O . PRO A 1 102 ? -12.692 -6.688 6.924 1.00 96.88 102 PRO A O 1
ATOM 797 N N . GLY A 1 103 ? -13.727 -8.394 7.961 1.00 97.44 103 GLY A N 1
ATOM 798 C CA . GLY A 1 103 ? -13.686 -7.801 9.302 1.00 97.44 103 GLY A CA 1
ATOM 799 C C . GLY A 1 103 ? -12.263 -7.495 9.763 1.00 97.44 103 GLY A C 1
ATOM 800 O O . GLY A 1 103 ? -11.992 -6.372 10.159 1.00 97.44 103 GLY A O 1
ATOM 801 N N . LEU A 1 104 ? -11.329 -8.438 9.585 1.00 97.25 104 LEU A N 1
ATOM 802 C CA . LEU A 1 104 ? -9.921 -8.220 9.927 1.00 97.25 104 LEU A CA 1
ATOM 803 C C . LEU A 1 104 ? -9.330 -7.037 9.153 1.00 97.25 104 LEU A C 1
ATOM 805 O O . LEU A 1 104 ? -8.613 -6.217 9.725 1.00 97.25 104 LEU A O 1
ATOM 809 N N . LEU A 1 105 ? -9.634 -6.937 7.855 1.00 97.12 105 LEU A N 1
ATOM 810 C CA . LEU A 1 105 ? -9.145 -5.834 7.034 1.00 97.12 105 LEU A CA 1
ATOM 811 C C . LEU A 1 105 ? -9.743 -4.488 7.473 1.00 97.12 105 LEU A C 1
ATOM 813 O O . LEU A 1 105 ? -9.016 -3.501 7.547 1.00 97.12 105 LEU A O 1
ATOM 817 N N . LEU A 1 106 ? -11.043 -4.453 7.774 1.00 97.06 106 LEU A N 1
ATOM 818 C CA . LEU A 1 106 ? -11.742 -3.257 8.249 1.00 97.06 106 LEU A CA 1
ATOM 819 C C . LEU A 1 106 ? -11.211 -2.798 9.611 1.00 97.06 106 LEU A C 1
ATOM 821 O O . LEU A 1 106 ? -10.901 -1.620 9.766 1.00 97.06 106 LEU A O 1
ATOM 825 N N . ASP A 1 107 ? -10.983 -3.726 10.543 1.00 98.06 107 ASP A N 1
ATOM 826 C CA . ASP A 1 107 ? -10.381 -3.419 11.842 1.00 98.06 107 ASP A CA 1
ATOM 827 C C . ASP A 1 107 ? -9.000 -2.767 11.669 1.00 98.06 107 ASP A C 1
ATOM 829 O O . ASP A 1 107 ? -8.683 -1.789 12.349 1.00 98.06 107 ASP A O 1
ATOM 833 N N . CYS A 1 108 ? -8.185 -3.260 10.727 1.00 97.56 108 CYS A N 1
ATOM 834 C CA . CYS A 1 108 ? -6.895 -2.647 10.400 1.00 97.56 108 CYS A CA 1
ATOM 835 C C . CYS A 1 108 ? -7.061 -1.232 9.823 1.00 97.56 108 CYS A C 1
ATOM 837 O O . CYS A 1 108 ? -6.357 -0.321 10.250 1.00 97.56 108 CYS A O 1
ATOM 839 N N . ILE A 1 109 ? -7.989 -1.028 8.878 1.00 96.75 109 ILE A N 1
ATOM 840 C CA . ILE A 1 109 ? -8.277 0.287 8.265 1.00 96.75 109 ILE A CA 1
ATOM 841 C C . ILE A 1 109 ? -8.710 1.312 9.325 1.00 96.75 109 ILE A C 1
ATOM 843 O O . ILE A 1 109 ? -8.318 2.482 9.269 1.00 96.75 109 ILE A O 1
ATOM 847 N N . ASP A 1 110 ? -9.511 0.879 10.294 1.00 96.00 110 ASP A N 1
ATOM 848 C CA . ASP A 1 110 ? -10.031 1.736 11.359 1.00 96.00 110 ASP A CA 1
ATOM 849 C C . ASP A 1 110 ? -9.024 1.945 12.502 1.00 96.00 110 ASP A C 1
ATOM 851 O O . ASP A 1 110 ? -9.262 2.750 13.405 1.00 96.00 110 ASP A O 1
ATOM 855 N N . GLY A 1 111 ? -7.872 1.266 12.453 1.00 95.81 111 GLY A N 1
ATOM 856 C CA . GLY A 1 111 ? -6.847 1.313 13.497 1.00 95.81 111 GLY A CA 1
ATOM 857 C C . GLY A 1 111 ? -7.273 0.627 14.798 1.00 95.81 111 GLY A C 1
ATOM 858 O O . GLY A 1 111 ? -6.667 0.867 15.840 1.00 95.81 111 GLY A O 1
ATOM 859 N N . ALA A 1 112 ? -8.320 -0.202 14.749 1.00 95.75 112 ALA A N 1
ATOM 860 C CA . ALA A 1 112 ? -8.768 -1.046 15.855 1.00 95.75 112 ALA A CA 1
ATOM 861 C C . ALA A 1 112 ? -8.015 -2.389 15.887 1.00 95.75 112 ALA A C 1
ATOM 863 O O . ALA A 1 112 ? -7.841 -2.993 16.947 1.00 95.75 112 ALA A O 1
ATOM 864 N N . GLY A 1 113 ? -7.552 -2.838 14.719 1.00 93.88 113 GLY A N 1
ATOM 865 C CA . GLY A 1 113 ? -6.770 -4.047 14.505 1.00 93.88 113 GLY A CA 1
ATOM 866 C C . GLY A 1 113 ? -5.305 -3.750 14.196 1.00 93.88 113 GLY A C 1
ATOM 867 O O . GLY A 1 113 ? -4.923 -2.658 13.780 1.00 93.88 113 GLY A O 1
ATOM 868 N N . GLU A 1 114 ? -4.462 -4.750 14.416 1.00 95.69 114 GLU A N 1
ATOM 869 C CA . GLU A 1 114 ? -3.045 -4.708 14.073 1.00 95.69 114 GLU A CA 1
ATOM 870 C C . GLU A 1 114 ? -2.812 -5.153 12.627 1.00 95.69 114 GLU A C 1
ATOM 872 O O . GLU A 1 114 ? -3.184 -6.263 12.241 1.00 95.69 114 GLU A O 1
ATOM 877 N N . LEU A 1 115 ? -2.135 -4.307 11.845 1.00 97.19 115 LEU A N 1
ATOM 878 C CA . LEU A 1 115 ? -1.608 -4.690 10.541 1.00 97.19 115 LEU A CA 1
ATOM 879 C C . LEU A 1 115 ? -0.347 -5.537 10.742 1.00 97.19 115 LEU A C 1
ATOM 881 O O . LEU A 1 115 ? 0.762 -5.015 10.822 1.00 97.19 115 LEU A O 1
ATOM 885 N N . THR A 1 116 ? -0.536 -6.850 10.861 1.00 96.56 116 THR A N 1
ATOM 886 C CA . THR A 1 116 ? 0.573 -7.808 11.008 1.00 96.56 116 THR A CA 1
ATOM 887 C C . THR A 1 116 ? 1.547 -7.741 9.831 1.00 96.56 116 THR A C 1
ATOM 889 O O . THR A 1 116 ? 1.153 -7.421 8.703 1.00 96.56 116 THR A O 1
ATOM 892 N N . ARG A 1 117 ? 2.807 -8.109 10.081 1.00 95.12 117 ARG A N 1
ATOM 893 C CA . ARG A 1 117 ? 3.848 -8.188 9.049 1.00 95.12 117 ARG A CA 1
ATOM 894 C C . ARG A 1 117 ? 3.433 -9.108 7.902 1.00 95.12 117 ARG A C 1
ATOM 896 O O . ARG A 1 117 ? 3.543 -8.728 6.743 1.00 95.12 117 ARG A O 1
ATOM 903 N N . GLU A 1 118 ? 2.872 -10.270 8.220 1.00 96.94 118 GLU A N 1
ATOM 904 C CA . GLU A 1 118 ? 2.426 -11.250 7.230 1.00 96.94 118 GLU A CA 1
ATOM 905 C C . GLU A 1 118 ? 1.323 -10.683 6.327 1.00 96.94 118 GLU A C 1
ATOM 907 O O . GLU A 1 118 ? 1.269 -10.987 5.135 1.00 96.94 118 GLU A O 1
ATOM 912 N N . LEU A 1 119 ? 0.426 -9.851 6.871 1.00 97.50 119 LEU A N 1
ATOM 913 C CA . LEU A 1 119 ? -0.594 -9.178 6.065 1.00 97.50 119 LEU A CA 1
ATOM 914 C C . LEU A 1 119 ? 0.016 -8.079 5.187 1.00 97.50 119 LEU A C 1
ATOM 916 O O . LEU A 1 119 ? -0.369 -7.966 4.023 1.00 97.50 119 LEU A O 1
ATOM 920 N N . ALA A 1 120 ? 0.970 -7.306 5.708 1.00 97.31 120 ALA A N 1
ATOM 921 C CA . ALA A 1 120 ? 1.684 -6.297 4.927 1.00 97.31 120 ALA A CA 1
ATOM 922 C C . ALA A 1 120 ? 2.442 -6.930 3.743 1.00 97.31 120 ALA A C 1
ATOM 924 O O . ALA A 1 120 ? 2.289 -6.474 2.613 1.00 97.31 120 ALA A O 1
ATOM 925 N N . GLU A 1 121 ? 3.145 -8.043 3.965 1.00 95.25 121 GLU A N 1
ATOM 926 C CA . GLU A 1 121 ? 3.856 -8.796 2.917 1.00 95.25 121 GLU A CA 1
ATOM 927 C C . GLU A 1 121 ? 2.894 -9.395 1.870 1.00 95.25 121 GLU A C 1
ATOM 929 O O . GLU A 1 121 ? 3.184 -9.405 0.671 1.00 95.25 121 GLU A O 1
ATOM 934 N N . ARG A 1 122 ?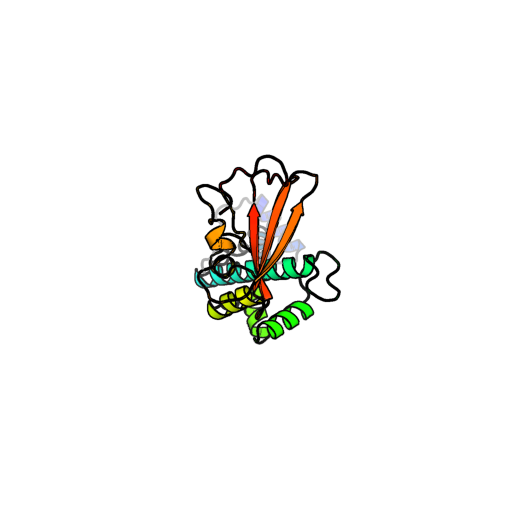 1.694 -9.842 2.275 1.00 95.25 122 ARG A N 1
ATOM 935 C CA . ARG A 1 122 ? 0.651 -10.265 1.317 1.00 95.25 122 ARG A CA 1
ATOM 936 C C . ARG A 1 122 ? 0.130 -9.105 0.476 1.00 95.25 122 ARG A C 1
ATOM 938 O O . ARG A 1 122 ? -0.126 -9.291 -0.713 1.00 95.25 122 ARG A O 1
ATOM 945 N N . ILE A 1 123 ? -0.058 -7.930 1.079 1.00 95.56 123 ILE A N 1
ATOM 946 C CA . ILE A 1 123 ? -0.471 -6.714 0.363 1.00 95.56 123 ILE A CA 1
ATOM 947 C C . ILE A 1 123 ? 0.606 -6.315 -0.644 1.00 95.56 123 ILE A C 1
ATOM 949 O O . ILE A 1 123 ? 0.274 -6.025 -1.794 1.00 95.56 123 ILE A O 1
ATOM 953 N N . GLU A 1 124 ? 1.875 -6.382 -0.251 1.00 93.75 124 GLU A N 1
ATOM 954 C CA . GLU A 1 124 ? 3.007 -6.139 -1.139 1.00 93.75 124 GLU A CA 1
ATOM 955 C C . GLU A 1 124 ? 3.028 -7.100 -2.319 1.00 93.75 124 GLU A C 1
ATOM 957 O O . GLU A 1 124 ? 3.010 -6.671 -3.472 1.00 93.75 124 GLU A O 1
ATOM 962 N N . SER A 1 125 ? 2.964 -8.401 -2.047 1.00 89.81 125 SER A N 1
ATOM 963 C CA . SER A 1 125 ? 2.936 -9.416 -3.096 1.00 89.81 125 SER A CA 1
ATOM 964 C C . SER A 1 125 ? 1.753 -9.228 -4.055 1.00 89.81 125 SER A C 1
ATOM 966 O O . SER A 1 125 ? 1.899 -9.411 -5.264 1.00 89.81 125 SER A O 1
ATOM 968 N N . ARG A 1 126 ? 0.577 -8.841 -3.538 1.00 90.44 126 ARG A N 1
ATOM 969 C CA . ARG A 1 126 ? -0.659 -8.785 -4.330 1.00 90.44 126 ARG A CA 1
ATOM 970 C C . ARG A 1 126 ? -0.864 -7.482 -5.093 1.00 90.44 126 ARG A C 1
ATOM 972 O O . ARG A 1 126 ? -1.501 -7.511 -6.146 1.00 90.44 126 ARG A O 1
ATOM 979 N N . PHE A 1 127 ? -0.387 -6.364 -4.556 1.00 90.56 127 PHE A N 1
ATOM 980 C CA . PHE A 1 127 ? -0.657 -5.027 -5.091 1.00 90.56 127 PHE A CA 1
ATOM 981 C C . PHE A 1 127 ? 0.610 -4.235 -5.430 1.00 90.56 127 PHE A C 1
ATOM 983 O O . PHE A 1 127 ? 0.494 -3.129 -5.947 1.00 90.56 127 PHE A O 1
ATOM 990 N N . GLY A 1 128 ? 1.803 -4.768 -5.153 1.00 88.31 128 GLY A N 1
ATOM 991 C CA . GLY A 1 128 ? 3.081 -4.093 -5.402 1.00 88.31 128 GLY A CA 1
ATOM 992 C C . GLY A 1 128 ? 3.377 -2.930 -4.448 1.00 88.31 128 GLY A C 1
ATOM 993 O O . GLY A 1 128 ? 4.282 -2.143 -4.714 1.00 88.31 128 GLY A O 1
ATOM 994 N N . ALA A 1 129 ? 2.605 -2.785 -3.367 1.00 93.69 129 ALA A N 1
ATOM 995 C CA . ALA A 1 129 ? 2.800 -1.730 -2.375 1.00 93.69 129 ALA A CA 1
ATOM 996 C C . ALA A 1 129 ? 3.872 -2.116 -1.345 1.00 93.69 129 ALA A C 1
ATOM 998 O O . ALA A 1 129 ? 3.947 -3.268 -0.955 1.00 93.69 129 ALA A O 1
ATOM 999 N N . SER A 1 130 ? 4.672 -1.180 -0.843 1.00 95.06 130 SER A N 1
ATOM 1000 C CA . SER A 1 130 ? 5.724 -1.497 0.137 1.00 95.06 130 SER A CA 1
ATOM 1001 C C . SER A 1 130 ? 5.150 -1.899 1.504 1.00 95.06 130 SER A C 1
ATOM 1003 O O . SER A 1 130 ? 4.405 -1.122 2.113 1.00 95.06 130 SER A O 1
ATOM 1005 N N . ALA A 1 131 ? 5.534 -3.077 2.019 1.00 96.38 131 ALA A N 1
ATOM 1006 C CA . ALA A 1 131 ? 5.199 -3.496 3.382 1.00 96.38 131 ALA A CA 1
ATOM 1007 C C . ALA A 1 131 ? 5.841 -2.589 4.450 1.00 96.38 131 ALA A C 1
ATOM 1009 O O . ALA A 1 131 ? 5.195 -2.265 5.450 1.00 96.38 131 ALA A O 1
ATOM 1010 N N . ASP A 1 132 ? 7.068 -2.116 4.216 1.00 96.25 132 ASP A N 1
ATOM 1011 C CA . ASP A 1 132 ? 7.752 -1.160 5.097 1.00 96.25 132 ASP A CA 1
ATOM 1012 C C . ASP A 1 132 ? 6.990 0.165 5.159 1.00 96.25 132 ASP A C 1
ATOM 1014 O O . ASP A 1 132 ? 6.613 0.618 6.239 1.00 96.25 132 ASP A O 1
ATOM 1018 N N . TRP A 1 133 ? 6.616 0.733 4.009 1.00 97.38 133 TRP A N 1
ATOM 1019 C CA . TRP A 1 133 ? 5.777 1.932 3.989 1.00 97.38 133 TRP A CA 1
ATOM 1020 C C . TRP A 1 133 ? 4.435 1.702 4.697 1.00 97.38 133 TRP A C 1
ATOM 1022 O O . TRP A 1 133 ? 3.956 2.573 5.422 1.00 97.38 133 TRP A O 1
ATOM 1032 N N . LEU A 1 134 ? 3.825 0.523 4.544 1.00 97.50 134 LEU A N 1
ATOM 1033 C CA . LEU A 1 134 ? 2.569 0.153 5.207 1.00 97.50 134 LEU A CA 1
ATOM 1034 C C . LEU A 1 134 ? 2.689 -0.069 6.713 1.00 97.50 134 LEU A C 1
ATOM 1036 O O . LEU A 1 134 ? 1.685 0.069 7.410 1.00 97.50 134 LEU A O 1
ATOM 1040 N N . THR A 1 135 ? 3.881 -0.323 7.253 1.00 96.38 135 THR A N 1
ATOM 1041 C CA . THR A 1 135 ? 4.078 -0.579 8.689 1.00 96.38 135 THR A CA 1
ATOM 1042 C C . THR A 1 135 ? 4.781 0.569 9.410 1.00 96.38 135 THR A C 1
ATOM 1044 O O . THR A 1 135 ? 4.302 0.977 10.465 1.00 96.38 135 THR A O 1
ATOM 1047 N N . THR A 1 136 ? 5.810 1.182 8.828 1.00 95.12 136 THR A N 1
ATOM 1048 C CA . THR A 1 136 ? 6.574 2.286 9.441 1.00 95.12 136 THR A CA 1
ATOM 1049 C C . THR A 1 136 ? 6.242 3.657 8.853 1.00 95.12 136 THR A C 1
ATOM 1051 O O . THR A 1 136 ? 6.361 4.665 9.541 1.00 95.12 136 THR A O 1
ATOM 1054 N N . GLY A 1 137 ? 5.773 3.704 7.603 1.00 93.94 137 GLY A N 1
ATOM 1055 C CA . GLY A 1 137 ? 5.573 4.954 6.862 1.00 93.94 137 GLY A CA 1
ATOM 1056 C C . GLY A 1 137 ? 6.814 5.433 6.106 1.00 93.94 137 GLY A C 1
ATOM 1057 O O . GLY A 1 137 ? 6.733 6.437 5.396 1.00 93.94 137 GLY A O 1
ATOM 1058 N N . ASP A 1 138 ? 7.929 4.710 6.207 1.00 93.56 138 ASP A N 1
ATOM 1059 C CA . ASP A 1 138 ? 9.164 5.046 5.508 1.00 93.56 138 ASP A CA 1
ATOM 1060 C C . ASP A 1 138 ? 9.089 4.692 4.019 1.00 93.56 138 ASP A C 1
ATOM 1062 O O . ASP A 1 138 ? 8.413 3.755 3.594 1.00 93.56 138 ASP A O 1
ATOM 1066 N N . GLY A 1 139 ? 9.808 5.450 3.194 1.00 90.94 139 GLY A N 1
ATOM 1067 C CA . GLY A 1 139 ? 9.862 5.212 1.754 1.00 90.94 139 GLY A CA 1
ATOM 1068 C C . GLY A 1 139 ? 8.598 5.653 1.009 1.00 90.94 139 GLY A C 1
ATOM 1069 O O . GLY A 1 139 ? 8.018 6.705 1.283 1.00 90.94 139 GLY A O 1
ATOM 1070 N N . LYS A 1 140 ? 8.215 4.892 -0.021 1.00 92.31 140 LYS A N 1
ATOM 1071 C CA . LYS A 1 140 ? 7.093 5.211 -0.920 1.00 92.31 140 LYS A CA 1
ATOM 1072 C C . LYS A 1 140 ? 6.076 4.075 -0.918 1.00 92.31 140 LYS A C 1
ATOM 1074 O O . LYS A 1 140 ? 6.465 2.914 -0.895 1.00 92.31 140 LYS A O 1
ATOM 1079 N N . MET A 1 141 ? 4.794 4.423 -1.071 1.00 94.44 141 MET A N 1
ATOM 1080 C CA . MET A 1 141 ? 3.697 3.458 -1.247 1.00 94.44 141 MET A CA 1
ATOM 1081 C C . MET A 1 141 ? 4.002 2.445 -2.352 1.00 94.44 141 MET A C 1
ATOM 1083 O O . MET A 1 141 ? 3.885 1.251 -2.117 1.00 94.44 141 MET A O 1
ATOM 1087 N N . PHE A 1 142 ? 4.440 2.924 -3.519 1.00 92.56 142 PHE A N 1
ATOM 1088 C CA . PHE A 1 142 ? 4.935 2.101 -4.620 1.00 92.56 142 PHE A CA 1
ATOM 1089 C C . PHE A 1 142 ? 6.410 2.445 -4.862 1.00 92.56 142 PHE A C 1
ATOM 1091 O O . PHE A 1 142 ? 6.706 3.535 -5.371 1.00 92.56 142 PHE A O 1
ATOM 1098 N N . PRO A 1 143 ? 7.347 1.581 -4.438 1.00 89.19 143 PRO A N 1
ATOM 1099 C CA . PRO A 1 143 ? 8.768 1.779 -4.682 1.00 89.19 143 PRO A CA 1
ATOM 1100 C C . PRO A 1 143 ? 9.094 1.830 -6.177 1.00 89.19 143 PRO A C 1
ATOM 1102 O O . PRO A 1 143 ? 8.494 1.126 -6.987 1.00 89.19 143 PRO A O 1
ATOM 1105 N N . LEU A 1 144 ? 10.073 2.662 -6.529 1.00 87.94 144 LEU A N 1
ATOM 1106 C CA . LEU A 1 144 ? 10.624 2.762 -7.878 1.00 87.94 144 LEU A CA 1
ATOM 1107 C C . LEU A 1 144 ? 12.126 2.526 -7.798 1.00 87.94 144 LEU A C 1
ATOM 1109 O O . LEU A 1 144 ? 12.797 3.144 -6.968 1.00 87.94 144 LEU A O 1
ATOM 1113 N N . VAL A 1 145 ? 12.642 1.678 -8.679 1.00 87.75 145 VAL A N 1
ATOM 1114 C CA . VAL A 1 145 ? 14.080 1.471 -8.838 1.00 87.75 145 VAL A CA 1
ATOM 1115 C C . VAL A 1 145 ? 14.635 2.591 -9.710 1.00 87.75 145 VAL A C 1
ATOM 1117 O O . VAL A 1 145 ? 14.164 2.802 -10.824 1.00 87.75 145 VAL A O 1
ATOM 1120 N N . ILE A 1 146 ? 15.628 3.324 -9.215 1.00 86.50 146 ILE A N 1
ATOM 1121 C CA . ILE A 1 146 ? 16.342 4.321 -10.019 1.00 86.50 146 ILE A CA 1
ATOM 1122 C C . ILE A 1 146 ? 17.498 3.609 -10.715 1.00 86.50 146 ILE A C 1
ATOM 1124 O O . ILE A 1 146 ? 18.384 3.075 -10.046 1.00 86.50 146 ILE A O 1
ATOM 1128 N N . LEU A 1 147 ? 17.474 3.599 -12.047 1.00 83.19 147 LEU A N 1
ATOM 1129 C CA . LEU A 1 147 ? 18.439 2.881 -12.876 1.00 83.19 147 LEU A CA 1
ATOM 1130 C C . LEU A 1 147 ? 19.552 3.791 -13.382 1.00 83.19 147 LEU A C 1
ATOM 1132 O O . LEU A 1 147 ? 19.316 4.952 -13.718 1.00 83.19 147 LEU A O 1
ATOM 1136 N N . GLY A 1 148 ? 20.756 3.226 -13.484 1.00 66.62 148 GLY A N 1
ATOM 1137 C CA . GLY A 1 148 ? 21.853 3.817 -14.254 1.00 66.62 148 GLY A CA 1
ATOM 1138 C C . GLY A 1 148 ? 22.528 5.040 -13.628 1.00 66.62 148 GLY A C 1
ATOM 1139 O O . GLY A 1 148 ? 23.281 5.715 -14.318 1.00 66.62 148 GLY A O 1
ATOM 1140 N N . THR A 1 149 ? 22.300 5.323 -12.342 1.00 64.50 149 THR A N 1
ATOM 1141 C CA . THR A 1 149 ? 23.003 6.400 -11.617 1.00 64.50 149 THR A CA 1
ATOM 1142 C C . THR A 1 149 ? 24.107 5.827 -10.724 1.00 64.50 149 THR A C 1
ATOM 1144 O O . THR A 1 149 ? 24.046 4.663 -10.340 1.00 64.50 149 THR A O 1
ATOM 1147 N N . TYR A 1 150 ? 25.094 6.644 -10.330 1.00 61.44 150 TYR A N 1
ATOM 1148 C CA . TYR A 1 150 ? 26.184 6.231 -9.420 1.00 61.44 150 TYR A CA 1
ATOM 1149 C C . TYR A 1 150 ? 25.689 5.671 -8.068 1.00 61.44 150 TYR A C 1
ATOM 1151 O O . TYR A 1 150 ? 26.397 4.919 -7.407 1.00 61.44 150 TYR A O 1
ATOM 1159 N N . PHE A 1 151 ? 24.470 6.035 -7.661 1.00 63.03 151 PHE A N 1
ATOM 1160 C CA . PHE A 1 151 ? 23.819 5.582 -6.427 1.00 63.03 151 PHE A CA 1
ATOM 1161 C C . PHE A 1 151 ? 22.603 4.676 -6.689 1.00 63.03 151 PHE A C 1
ATOM 1163 O O . PHE A 1 151 ? 21.844 4.387 -5.765 1.00 63.03 151 PHE A O 1
ATOM 1170 N N . GLY A 1 152 ? 22.367 4.302 -7.947 1.00 70.25 152 GLY A N 1
ATOM 1171 C CA . GLY A 1 152 ? 21.218 3.515 -8.377 1.00 70.25 152 GLY A CA 1
ATOM 1172 C C . GLY A 1 152 ? 21.541 2.034 -8.519 1.00 70.25 152 GLY A C 1
ATOM 1173 O O . GLY A 1 152 ? 22.687 1.609 -8.396 1.00 70.25 152 GLY A O 1
ATOM 1174 N N . VAL A 1 153 ? 20.503 1.260 -8.823 1.00 81.00 153 VAL A N 1
ATOM 1175 C CA . VAL A 1 153 ? 20.651 -0.154 -9.182 1.00 81.00 153 VAL A CA 1
ATOM 1176 C C . VAL A 1 153 ? 21.295 -0.235 -10.564 1.00 81.00 153 VAL A C 1
ATOM 1178 O O . VAL A 1 153 ? 20.953 0.538 -11.472 1.00 81.00 153 VAL A O 1
ATOM 1181 N N . SER A 1 154 ? 22.255 -1.148 -10.712 1.00 81.75 154 SER A N 1
ATOM 1182 C CA . SER A 1 154 ? 22.916 -1.371 -11.996 1.00 81.75 154 SER A CA 1
ATOM 1183 C C . SER A 1 154 ? 21.927 -1.918 -13.031 1.00 81.75 154 SER A C 1
ATOM 1185 O O . SER A 1 154 ? 20.908 -2.526 -12.702 1.00 81.75 154 SER A O 1
ATOM 1187 N N . TRP A 1 155 ? 22.220 -1.700 -14.312 1.00 83.25 155 TRP A N 1
ATOM 1188 C CA . TRP A 1 155 ? 21.403 -2.257 -15.390 1.00 83.25 155 TRP A CA 1
ATOM 1189 C C . TRP A 1 155 ? 21.353 -3.785 -15.338 1.00 83.25 155 TRP A C 1
ATOM 1191 O O . TRP A 1 155 ? 20.283 -4.362 -15.518 1.00 83.25 155 TRP A O 1
ATOM 1201 N N . GLU A 1 156 ? 22.495 -4.411 -15.051 1.00 83.31 156 GLU A N 1
ATOM 1202 C CA . GLU A 1 156 ? 22.621 -5.859 -14.913 1.00 83.31 156 GLU A CA 1
ATOM 1203 C C . GLU A 1 156 ? 21.732 -6.381 -13.782 1.00 83.31 156 GLU A C 1
ATOM 1205 O O . GLU A 1 156 ? 20.859 -7.196 -14.038 1.00 83.31 156 GLU A O 1
ATOM 1210 N N . GLU A 1 157 ? 21.840 -5.823 -12.576 1.00 86.38 157 GLU A N 1
ATOM 1211 C CA . GLU A 1 157 ? 21.041 -6.242 -11.414 1.00 86.38 157 GLU A CA 1
ATOM 1212 C C . GLU A 1 157 ? 19.524 -6.085 -11.636 1.00 86.38 157 GLU A C 1
ATOM 1214 O O . GLU A 1 157 ? 18.712 -6.865 -11.131 1.00 86.38 157 GLU A O 1
ATOM 1219 N N . PHE A 1 158 ? 19.107 -5.083 -12.415 1.00 88.31 158 PHE A N 1
ATOM 1220 C CA . PHE A 1 158 ? 17.694 -4.905 -12.733 1.00 88.31 158 PHE A CA 1
ATOM 1221 C C . PHE A 1 158 ? 17.189 -5.874 -13.808 1.00 88.31 158 PHE A C 1
ATOM 1223 O O . PHE A 1 158 ? 16.095 -6.422 -13.662 1.00 88.31 158 PHE A O 1
ATOM 1230 N N . PHE A 1 159 ? 17.927 -6.072 -14.900 1.00 86.94 159 PHE A N 1
ATOM 1231 C CA . PHE A 1 159 ? 17.486 -6.947 -15.994 1.00 86.94 159 PHE A CA 1
ATOM 1232 C C . PHE A 1 159 ? 17.735 -8.430 -15.717 1.00 86.94 159 PHE A C 1
ATOM 1234 O O . PHE A 1 159 ? 16.976 -9.271 -16.196 1.00 86.94 159 PHE A O 1
ATOM 1241 N N . PHE A 1 160 ? 18.749 -8.726 -14.912 1.00 85.81 160 PHE A N 1
ATOM 1242 C CA . PHE A 1 160 ? 19.210 -10.057 -14.549 1.00 85.81 160 PHE A CA 1
ATOM 1243 C C . PHE A 1 160 ? 19.343 -10.131 -13.022 1.00 85.81 160 PHE A C 1
ATOM 1245 O O . PHE A 1 160 ? 20.453 -10.114 -12.488 1.00 85.81 160 PHE A O 1
ATOM 1252 N N . PRO A 1 161 ? 18.211 -10.140 -12.294 1.00 85.25 161 PRO A N 1
ATOM 1253 C CA . PRO A 1 161 ? 18.254 -10.436 -10.869 1.00 85.25 161 PRO A CA 1
ATOM 1254 C C . PRO A 1 161 ? 18.885 -11.817 -10.644 1.00 85.25 161 PRO A C 1
ATOM 1256 O O . PRO A 1 161 ? 18.817 -12.681 -11.516 1.00 85.25 161 PRO A O 1
ATOM 1259 N N . ASP A 1 162 ? 19.484 -12.019 -9.470 1.00 83.69 162 ASP A N 1
ATOM 1260 C CA . ASP A 1 162 ? 20.113 -13.285 -9.065 1.00 83.69 162 ASP A CA 1
ATOM 1261 C C . ASP A 1 162 ? 19.048 -14.341 -8.698 1.00 83.69 162 ASP A C 1
ATOM 1263 O O . ASP A 1 162 ? 18.937 -14.803 -7.561 1.00 83.69 162 ASP A O 1
ATOM 1267 N N . ASP A 1 163 ? 18.178 -14.643 -9.662 1.00 83.94 163 ASP A N 1
ATOM 1268 C CA . ASP A 1 163 ? 17.170 -15.691 -9.624 1.00 83.94 163 ASP A CA 1
ATOM 1269 C C . ASP A 1 163 ? 17.023 -16.353 -11.007 1.00 83.94 163 ASP A C 1
ATOM 1271 O O . ASP A 1 163 ? 17.198 -15.729 -12.051 1.00 83.94 163 ASP A O 1
ATOM 1275 N N . ASP A 1 164 ? 16.705 -17.650 -11.025 1.00 81.56 164 ASP A N 1
ATOM 1276 C CA . ASP A 1 164 ? 16.522 -18.435 -12.260 1.00 81.56 164 ASP A CA 1
ATOM 1277 C C . ASP A 1 164 ? 15.109 -18.251 -12.867 1.00 81.56 164 ASP A C 1
ATOM 1279 O O . ASP A 1 164 ? 14.550 -19.153 -13.502 1.00 81.56 164 ASP A O 1
ATOM 1283 N N . GLU A 1 165 ? 14.486 -17.092 -12.646 1.00 87.81 165 GLU A N 1
ATOM 1284 C CA . GLU A 1 165 ? 13.102 -16.826 -13.037 1.00 87.81 165 GLU A CA 1
ATOM 1285 C C . GLU A 1 165 ? 12.988 -16.153 -14.409 1.00 87.81 165 GLU A C 1
ATOM 1287 O O . GLU A 1 165 ? 13.943 -15.649 -15.005 1.00 87.81 165 GLU A O 1
ATOM 1292 N N . ARG A 1 166 ? 11.765 -16.157 -14.947 1.00 90.62 166 ARG A N 1
ATOM 1293 C CA . ARG A 1 166 ? 11.458 -15.535 -16.239 1.00 90.62 166 ARG A CA 1
ATOM 1294 C C . ARG A 1 166 ? 10.713 -14.226 -16.079 1.00 90.62 166 ARG A C 1
ATOM 1296 O O . ARG A 1 166 ? 9.750 -14.120 -15.313 1.00 90.62 166 ARG A O 1
ATOM 1303 N N . TYR A 1 167 ? 11.118 -13.257 -16.894 1.00 91.69 167 TYR A N 1
ATOM 1304 C CA . TYR A 1 167 ? 10.596 -11.902 -16.857 1.00 91.69 167 TYR A CA 1
ATOM 1305 C C . TYR A 1 167 ? 10.143 -11.414 -18.227 1.00 91.69 167 TYR A C 1
ATOM 1307 O O . TYR A 1 167 ? 10.781 -11.663 -19.250 1.00 91.69 167 TYR A O 1
ATOM 1315 N N . VAL A 1 168 ? 9.050 -10.657 -18.217 1.00 93.06 168 VAL A N 1
ATOM 1316 C CA . VAL A 1 168 ? 8.575 -9.852 -19.339 1.00 93.06 168 VAL A CA 1
ATOM 1317 C C . VAL A 1 168 ? 8.911 -8.396 -19.045 1.00 93.06 168 VAL A C 1
ATOM 1319 O O . VAL A 1 168 ? 8.678 -7.915 -17.936 1.00 93.06 168 VAL A O 1
ATOM 1322 N N . PHE A 1 169 ? 9.452 -7.694 -20.036 1.00 92.19 169 PHE A N 1
ATOM 1323 C CA . PHE A 1 169 ? 9.842 -6.295 -19.903 1.00 92.19 169 PHE A CA 1
ATOM 1324 C C . PHE A 1 169 ? 8.971 -5.409 -20.785 1.00 92.19 169 PHE A C 1
ATOM 1326 O O . PHE A 1 169 ? 8.894 -5.613 -21.997 1.00 92.19 169 PHE A O 1
ATOM 1333 N N . GLU A 1 170 ? 8.355 -4.399 -20.180 1.00 92.88 170 GLU A N 1
ATOM 1334 C CA . GLU A 1 170 ? 7.644 -3.342 -20.892 1.00 92.88 170 GLU A CA 1
ATOM 1335 C C . GLU A 1 170 ? 8.403 -2.022 -20.756 1.00 92.88 170 GLU A C 1
ATOM 1337 O O . GLU A 1 170 ? 8.802 -1.621 -19.663 1.00 92.88 170 GLU A O 1
ATOM 1342 N N . PHE A 1 171 ? 8.596 -1.340 -21.883 1.00 90.81 171 PHE A N 1
ATOM 1343 C CA . PHE A 1 171 ? 9.328 -0.083 -21.960 1.00 90.81 171 PHE A CA 1
ATOM 1344 C C . PHE A 1 171 ? 8.369 1.046 -22.312 1.00 90.81 171 PHE A C 1
ATOM 1346 O O . PHE A 1 171 ? 7.771 1.059 -23.388 1.00 90.81 171 PHE A O 1
ATOM 1353 N N . ILE A 1 172 ? 8.255 2.020 -21.415 1.00 89.75 172 ILE A N 1
ATOM 1354 C CA . ILE A 1 172 ? 7.342 3.151 -21.545 1.00 89.75 172 ILE A CA 1
ATOM 1355 C C . ILE A 1 172 ? 8.176 4.426 -21.565 1.00 89.75 172 ILE A C 1
ATOM 1357 O O . ILE A 1 172 ? 8.733 4.846 -20.551 1.00 89.75 172 ILE A O 1
ATOM 1361 N N . ARG A 1 173 ? 8.258 5.070 -22.730 1.00 86.56 173 ARG A N 1
ATOM 1362 C CA . ARG A 1 173 ? 8.883 6.389 -22.861 1.00 86.56 173 ARG A CA 1
ATOM 1363 C C . ARG A 1 173 ? 7.832 7.475 -22.668 1.00 86.56 173 ARG A C 1
ATOM 1365 O O . ARG A 1 173 ? 6.848 7.524 -23.404 1.00 86.56 173 ARG A O 1
ATOM 1372 N N . ILE A 1 174 ? 8.070 8.376 -21.723 1.00 84.38 174 ILE A N 1
ATOM 1373 C CA . ILE A 1 174 ? 7.243 9.568 -21.540 1.00 84.38 174 ILE A CA 1
ATOM 1374 C C . ILE A 1 174 ? 7.679 10.607 -22.574 1.00 84.38 174 ILE A C 1
ATOM 1376 O O . ILE A 1 174 ? 8.837 11.026 -22.594 1.00 84.38 174 ILE A O 1
ATOM 1380 N N . ALA A 1 175 ? 6.748 10.994 -23.446 1.00 84.00 175 ALA A N 1
ATOM 1381 C CA . ALA A 1 175 ? 6.953 12.027 -24.453 1.00 84.00 175 ALA A CA 1
ATOM 1382 C C . ALA A 1 175 ? 6.194 13.305 -24.067 1.00 84.00 175 ALA A C 1
ATOM 1384 O O . ALA A 1 175 ? 4.980 13.281 -23.857 1.00 84.00 175 ALA A O 1
ATOM 1385 N N . GLY A 1 176 ? 6.913 14.424 -24.014 1.00 79.00 176 GLY A N 1
ATOM 1386 C CA . GLY A 1 176 ? 6.374 15.750 -23.721 1.00 79.00 176 GLY A CA 1
ATOM 1387 C C . GLY A 1 176 ? 6.113 16.051 -22.237 1.00 79.00 176 GLY A C 1
ATOM 1388 O O . GLY A 1 176 ? 6.203 15.207 -21.344 1.00 79.00 176 GLY A O 1
ATOM 1389 N N . GLY A 1 177 ? 5.778 17.316 -21.971 1.00 85.31 177 GLY A N 1
ATOM 1390 C CA . GLY A 1 177 ? 5.554 17.828 -20.618 1.00 85.31 177 GLY A CA 1
ATOM 1391 C C . GLY A 1 177 ? 6.835 17.904 -19.779 1.00 85.31 177 GLY A C 1
ATOM 1392 O O . GLY A 1 177 ? 7.947 17.882 -20.296 1.00 85.31 177 GLY A O 1
ATOM 1393 N N . ARG A 1 178 ? 6.678 18.001 -18.453 1.00 83.31 178 ARG A N 1
ATOM 1394 C CA . ARG A 1 178 ? 7.807 18.156 -17.511 1.00 83.31 178 ARG A CA 1
ATOM 1395 C C . ARG A 1 178 ? 8.741 16.938 -17.415 1.00 83.31 178 ARG A C 1
ATOM 1397 O O . ARG A 1 178 ? 9.789 17.053 -16.797 1.00 83.31 178 ARG A O 1
ATOM 1404 N N . HIS A 1 179 ? 8.328 15.793 -17.959 1.00 81.00 179 HIS A N 1
ATOM 1405 C CA . HIS A 1 179 ? 9.007 14.497 -17.831 1.00 81.00 179 HIS A CA 1
ATOM 1406 C C . HIS A 1 179 ? 9.440 13.930 -19.194 1.00 81.00 179 HIS A C 1
ATOM 1408 O O . HIS A 1 179 ? 9.697 12.731 -19.303 1.00 81.00 179 HIS A O 1
ATOM 1414 N N . ASP A 1 180 ? 9.489 14.767 -20.236 1.00 82.25 180 ASP A N 1
ATOM 1415 C CA . ASP A 1 180 ? 9.883 14.348 -21.583 1.00 82.25 180 ASP A CA 1
ATOM 1416 C C . ASP A 1 180 ? 11.252 13.650 -21.586 1.00 82.25 180 ASP A C 1
ATOM 1418 O O . ASP A 1 180 ? 12.209 14.124 -20.975 1.00 82.25 180 ASP A O 1
ATOM 1422 N N . GLY A 1 181 ? 11.337 12.504 -22.261 1.00 77.50 181 GLY A N 1
ATOM 1423 C CA . GLY A 1 181 ? 12.553 11.693 -22.335 1.00 77.50 181 GLY A CA 1
ATOM 1424 C C . GLY A 1 181 ? 12.756 10.715 -21.176 1.00 77.50 181 GLY A C 1
ATOM 1425 O O . GLY A 1 181 ? 13.671 9.897 -21.258 1.00 77.50 181 GLY A O 1
ATOM 1426 N N . THR A 1 182 ? 11.897 10.730 -20.150 1.00 84.50 182 THR A N 1
ATOM 1427 C CA . THR A 1 182 ? 11.928 9.719 -19.080 1.00 84.50 182 THR A CA 1
ATOM 1428 C C . THR A 1 182 ? 11.584 8.345 -19.649 1.00 84.50 182 THR A C 1
ATOM 1430 O O . THR A 1 182 ? 10.570 8.188 -20.337 1.00 84.50 182 THR A O 1
ATOM 1433 N N . LEU A 1 183 ? 12.396 7.338 -19.325 1.00 86.62 183 LEU A N 1
ATOM 1434 C CA . LEU A 1 183 ? 12.094 5.938 -19.607 1.00 86.62 183 LEU A CA 1
ATOM 1435 C C . LEU A 1 183 ? 11.653 5.245 -18.316 1.00 86.62 183 LEU A C 1
ATOM 1437 O O . LEU A 1 183 ? 12.400 5.210 -17.339 1.00 86.62 183 LEU A O 1
ATOM 1441 N N . MET A 1 184 ? 10.452 4.678 -18.328 1.00 90.25 184 MET A N 1
ATOM 1442 C CA . MET A 1 184 ? 9.968 3.761 -17.304 1.00 90.25 184 MET A CA 1
ATOM 1443 C C . MET A 1 184 ? 10.037 2.334 -17.846 1.00 90.25 184 MET A C 1
ATOM 1445 O O . MET A 1 184 ? 9.698 2.086 -19.003 1.00 90.25 184 MET A O 1
ATOM 1449 N N . ILE A 1 185 ? 10.489 1.405 -17.016 1.00 91.69 185 ILE A N 1
ATOM 1450 C CA . ILE A 1 185 ? 10.657 -0.001 -17.373 1.00 91.69 185 ILE A CA 1
ATOM 1451 C C . ILE A 1 185 ? 9.878 -0.824 -16.361 1.00 91.69 185 ILE A C 1
ATOM 1453 O O . ILE A 1 185 ? 10.124 -0.727 -15.161 1.00 91.69 185 ILE A O 1
ATOM 1457 N N . LEU A 1 186 ? 8.934 -1.628 -16.828 1.00 92.75 186 LEU A N 1
ATOM 1458 C CA . LEU A 1 186 ? 8.203 -2.566 -15.988 1.00 92.75 186 LEU A CA 1
ATOM 1459 C C . LEU A 1 186 ? 8.802 -3.950 -16.200 1.00 92.75 186 LEU A C 1
ATOM 1461 O O . LEU A 1 186 ? 8.692 -4.514 -17.285 1.00 92.75 186 LEU A O 1
ATOM 1465 N N . ARG A 1 187 ? 9.441 -4.490 -15.163 1.00 92.00 187 ARG A N 1
ATOM 1466 C CA . ARG A 1 187 ? 9.870 -5.888 -15.120 1.00 92.00 187 ARG A CA 1
ATOM 1467 C C . ARG A 1 187 ? 8.776 -6.700 -14.446 1.00 92.00 187 ARG A C 1
ATOM 1469 O O . ARG A 1 187 ? 8.570 -6.563 -13.241 1.00 92.00 187 ARG A O 1
ATOM 1476 N N . GLN A 1 188 ? 8.086 -7.538 -15.206 1.00 91.44 188 GLN A N 1
ATOM 1477 C CA . GLN A 1 188 ? 7.024 -8.401 -14.710 1.00 91.44 188 GLN A CA 1
ATOM 1478 C C . GLN A 1 188 ? 7.508 -9.845 -14.618 1.00 91.44 188 GLN A C 1
ATOM 1480 O O . GLN A 1 188 ? 7.948 -10.420 -15.607 1.00 91.44 188 GLN A O 1
ATOM 1485 N N . HIS A 1 189 ? 7.387 -10.448 -13.442 1.00 89.31 189 HIS A N 1
ATOM 1486 C CA . HIS A 1 189 ? 7.640 -11.871 -13.251 1.00 89.31 189 H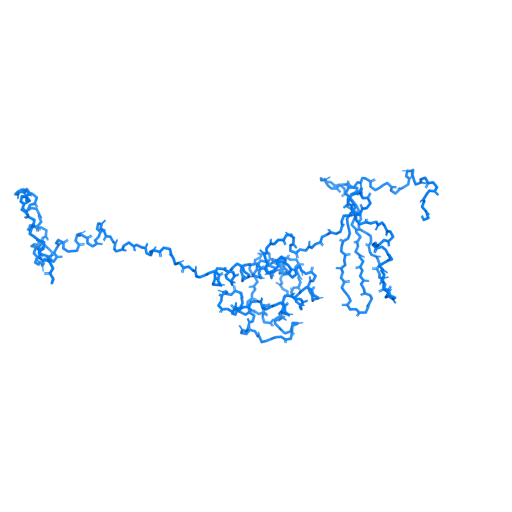IS A CA 1
ATOM 1487 C C . HIS A 1 189 ? 6.549 -12.696 -13.948 1.00 89.31 189 HIS A C 1
ATOM 1489 O O . HIS A 1 189 ? 5.360 -12.506 -13.684 1.00 89.31 189 HIS A O 1
ATOM 1495 N N . GLU A 1 190 ? 6.939 -13.637 -14.810 1.00 88.25 190 GLU A N 1
ATOM 1496 C CA . GLU A 1 190 ? 6.016 -14.331 -15.723 1.00 88.25 190 GLU A CA 1
ATOM 1497 C C . GLU A 1 190 ? 4.970 -15.169 -14.967 1.00 88.25 190 GLU A C 1
ATOM 1499 O O . GLU A 1 190 ? 3.783 -15.120 -15.278 1.00 88.25 190 GLU A O 1
ATOM 1504 N N . GLN A 1 191 ? 5.391 -15.888 -13.921 1.00 84.62 191 GLN A N 1
ATOM 1505 C CA . GLN A 1 191 ? 4.501 -16.798 -13.188 1.00 84.62 191 GLN A CA 1
ATOM 1506 C C . GLN A 1 191 ? 3.512 -16.097 -12.240 1.00 84.62 191 GLN A C 1
ATOM 1508 O O . GLN A 1 191 ? 2.328 -16.428 -12.224 1.00 84.62 191 GLN A O 1
ATOM 1513 N N . ASN A 1 192 ? 3.984 -15.159 -11.410 1.00 81.56 192 ASN A N 1
ATOM 1514 C CA . ASN A 1 192 ? 3.165 -14.539 -10.358 1.00 81.56 192 ASN A CA 1
ATOM 1515 C C . ASN A 1 192 ? 2.649 -13.135 -10.727 1.00 81.56 192 ASN A C 1
ATOM 1517 O O . ASN A 1 192 ? 1.817 -12.582 -10.007 1.00 81.56 192 ASN A O 1
ATOM 1521 N N . GLY A 1 193 ? 3.112 -12.565 -11.844 1.00 81.88 193 GLY A N 1
ATOM 1522 C CA . GLY A 1 193 ? 2.698 -11.251 -12.326 1.00 81.88 193 GLY A CA 1
ATOM 1523 C C . GLY A 1 193 ? 3.200 -10.074 -11.490 1.00 81.88 193 GLY A C 1
ATOM 1524 O O . GLY A 1 193 ? 2.726 -8.959 -11.696 1.00 81.88 193 GLY A O 1
ATOM 1525 N N . ARG A 1 194 ? 4.135 -10.284 -10.552 1.00 83.69 194 ARG A N 1
ATOM 1526 C CA . ARG A 1 194 ? 4.732 -9.207 -9.752 1.00 83.69 194 ARG A CA 1
ATOM 1527 C C . ARG A 1 194 ? 5.493 -8.251 -10.662 1.00 83.69 194 ARG A C 1
ATOM 1529 O O . ARG A 1 194 ? 6.334 -8.691 -11.442 1.00 83.69 194 ARG A O 1
ATOM 1536 N N . ILE A 1 195 ? 5.230 -6.954 -10.517 1.00 88.19 195 ILE A N 1
ATOM 1537 C CA . ILE A 1 195 ? 5.869 -5.900 -11.307 1.00 88.19 195 ILE A CA 1
ATOM 1538 C C . ILE A 1 195 ? 6.876 -5.142 -10.441 1.00 88.19 195 ILE A C 1
ATOM 1540 O O . ILE A 1 195 ? 6.538 -4.649 -9.368 1.00 88.19 195 ILE A O 1
ATOM 1544 N N . THR A 1 196 ? 8.105 -5.014 -10.932 1.00 89.75 196 THR A N 1
ATOM 1545 C CA . THR A 1 196 ? 9.111 -4.072 -10.433 1.00 89.75 196 THR A CA 1
ATOM 1546 C C . THR A 1 196 ? 9.242 -2.936 -11.442 1.00 89.75 196 THR A C 1
ATOM 1548 O O . THR A 1 196 ? 9.567 -3.173 -12.604 1.00 89.75 196 THR A O 1
ATOM 1551 N N . ALA A 1 197 ? 8.989 -1.702 -11.008 1.00 91.38 197 ALA A N 1
ATOM 1552 C CA . ALA A 1 197 ? 9.095 -0.526 -11.863 1.00 91.38 197 ALA A CA 1
ATOM 1553 C C . ALA A 1 197 ? 10.468 0.143 -11.701 1.00 91.38 197 ALA A C 1
ATOM 1555 O O . ALA A 1 197 ? 10.827 0.605 -10.617 1.00 91.38 197 ALA A O 1
ATOM 1556 N N . GLY A 1 198 ? 11.224 0.195 -12.792 1.00 90.44 198 GLY A N 1
ATOM 1557 C CA . GLY A 1 198 ? 12.451 0.964 -12.938 1.00 90.44 198 GLY A CA 1
ATOM 1558 C C . GLY A 1 198 ? 12.189 2.294 -13.638 1.00 90.44 198 GLY A C 1
ATOM 1559 O O . GLY A 1 198 ? 11.322 2.392 -14.506 1.00 90.44 198 GLY A O 1
ATOM 1560 N N . VAL A 1 199 ? 12.944 3.326 -13.279 1.00 88.88 199 VAL A N 1
ATOM 1561 C CA . VAL A 1 199 ? 12.932 4.620 -13.958 1.00 88.88 199 VAL A CA 1
ATOM 1562 C C . VAL A 1 199 ? 14.354 5.075 -14.249 1.00 88.88 199 VAL A C 1
ATOM 1564 O O . VAL A 1 199 ? 15.239 5.009 -13.395 1.00 88.88 199 VAL A O 1
ATOM 1567 N N . VAL A 1 200 ? 14.550 5.569 -15.466 1.00 83.19 200 VAL A N 1
ATOM 1568 C CA . VAL A 1 200 ? 15.759 6.271 -15.885 1.00 83.19 200 VAL A CA 1
ATOM 1569 C C . VAL A 1 200 ? 15.441 7.758 -15.838 1.00 83.19 200 VAL A C 1
ATOM 1571 O O . VAL A 1 200 ? 14.627 8.254 -16.619 1.00 83.19 200 VAL A O 1
ATOM 1574 N N . THR A 1 201 ? 16.032 8.458 -14.874 1.00 66.69 201 THR A N 1
ATOM 1575 C CA . THR A 1 201 ? 15.808 9.897 -14.663 1.00 66.69 201 THR A CA 1
ATOM 1576 C C . THR A 1 201 ? 16.773 10.779 -15.454 1.00 66.69 201 THR A C 1
ATOM 1578 O O . THR A 1 201 ? 16.612 11.996 -15.470 1.00 66.69 201 THR A O 1
ATOM 1581 N N . GLU A 1 202 ? 17.771 10.182 -16.102 1.00 64.88 202 GLU A N 1
ATOM 1582 C CA . GLU A 1 202 ? 18.646 10.858 -17.058 1.00 64.88 202 GLU A CA 1
ATOM 1583 C C . GLU A 1 202 ? 18.067 10.750 -18.474 1.00 64.88 202 GLU A C 1
ATOM 1585 O O . GLU A 1 202 ? 17.262 9.863 -18.764 1.00 64.88 202 GLU A O 1
ATOM 1590 N N . ALA A 1 203 ? 18.448 11.671 -19.364 1.00 55.03 203 ALA A N 1
ATOM 1591 C CA . ALA A 1 203 ? 17.946 11.684 -20.732 1.00 55.03 203 ALA A CA 1
ATOM 1592 C C . ALA A 1 203 ? 18.339 10.385 -21.458 1.00 55.03 203 ALA A C 1
ATOM 1594 O O . ALA A 1 203 ? 19.488 10.190 -21.854 1.00 55.03 203 ALA A O 1
ATOM 1595 N N . PHE A 1 204 ? 17.369 9.488 -21.632 1.00 54.53 204 PHE A N 1
ATOM 1596 C CA . PHE A 1 204 ? 17.560 8.244 -22.361 1.00 54.53 204 PHE A CA 1
ATOM 1597 C C . PHE A 1 204 ? 17.480 8.522 -23.867 1.00 54.53 204 PHE A C 1
ATOM 1599 O O . PHE A 1 204 ? 16.397 8.672 -24.445 1.00 54.53 204 PHE A O 1
ATOM 1606 N N . PHE A 1 205 ? 18.638 8.623 -24.521 1.00 52.81 205 PHE A N 1
ATOM 1607 C CA . PHE A 1 205 ? 18.723 8.879 -25.957 1.00 52.81 205 PHE A CA 1
ATOM 1608 C C . PHE A 1 205 ? 18.685 7.570 -26.756 1.00 52.81 205 PHE A C 1
ATOM 1610 O O . PHE A 1 205 ? 19.715 6.951 -27.023 1.00 52.81 205 PHE A O 1
ATOM 1617 N N . LEU A 1 206 ? 17.491 7.185 -27.216 1.00 48.91 206 LEU A N 1
ATOM 1618 C CA . LEU A 1 206 ? 17.325 6.204 -28.295 1.00 48.91 206 LEU A CA 1
ATOM 1619 C C . LEU A 1 206 ? 17.897 6.785 -29.598 1.00 48.91 206 LEU A C 1
ATOM 1621 O O . LEU A 1 206 ? 17.182 7.422 -30.368 1.00 48.91 206 LEU A O 1
ATOM 1625 N N . GLY A 1 207 ? 19.199 6.598 -29.826 1.00 43.78 207 GLY A N 1
ATOM 1626 C CA . GLY A 1 207 ? 19.823 6.817 -31.137 1.00 43.78 207 GLY A CA 1
ATOM 1627 C C . GLY A 1 207 ? 20.973 7.823 -31.220 1.00 43.78 207 GLY A C 1
ATOM 1628 O O . GLY A 1 207 ? 21.492 8.017 -32.314 1.00 43.78 207 GLY A O 1
ATOM 1629 N N . ALA A 1 208 ? 21.427 8.431 -30.122 1.00 37.22 208 ALA A N 1
ATOM 1630 C CA . ALA A 1 208 ? 22.615 9.290 -30.147 1.00 37.22 208 ALA A CA 1
ATOM 1631 C C . ALA A 1 208 ? 23.588 8.893 -29.033 1.00 37.22 208 ALA A C 1
ATOM 1633 O O . ALA A 1 208 ? 23.377 9.220 -27.872 1.00 37.22 208 ALA A O 1
ATOM 1634 N N . GLY A 1 209 ? 24.663 8.188 -29.399 1.00 42.94 209 GLY A N 1
ATOM 1635 C CA . GLY A 1 209 ? 25.804 7.985 -28.503 1.00 42.94 209 GLY A CA 1
ATOM 1636 C C . GLY A 1 209 ? 25.736 6.780 -27.564 1.00 42.94 209 GLY A C 1
ATOM 1637 O O . GLY A 1 209 ? 26.386 6.819 -26.523 1.00 42.94 209 GLY A O 1
ATOM 1638 N N . MET A 1 210 ? 25.044 5.689 -27.928 1.00 46.03 210 MET A N 1
ATOM 1639 C CA . MET A 1 210 ? 25.377 4.379 -27.348 1.00 46.03 210 MET A CA 1
ATOM 1640 C C . MET A 1 210 ? 26.796 4.013 -27.805 1.00 46.03 210 MET A C 1
ATOM 1642 O O . MET A 1 210 ? 26.998 3.448 -28.879 1.00 46.03 210 MET A O 1
ATOM 1646 N N . GLY A 1 211 ? 27.790 4.456 -27.035 1.00 46.88 211 GLY A N 1
ATOM 1647 C CA . GLY A 1 211 ? 29.181 4.060 -27.200 1.00 46.88 211 GLY A CA 1
ATOM 1648 C C . GLY A 1 211 ? 29.340 2.543 -27.037 1.00 46.88 211 GLY A C 1
ATOM 1649 O O . GLY A 1 211 ? 28.419 1.870 -26.574 1.00 46.88 211 GLY A O 1
ATOM 1650 N N . PRO A 1 212 ? 30.508 1.979 -27.378 1.00 35.41 212 PRO A N 1
ATOM 1651 C CA . PRO A 1 212 ? 30.699 0.535 -27.544 1.00 35.41 212 PRO A CA 1
ATOM 1652 C C . PRO A 1 212 ? 30.621 -0.293 -26.245 1.00 35.41 212 PRO A C 1
ATOM 1654 O O . PRO A 1 212 ? 30.940 -1.473 -26.265 1.00 35.41 212 PRO A O 1
ATOM 1657 N N . GLY A 1 213 ? 30.241 0.310 -25.117 1.00 42.97 213 GLY A N 1
ATOM 1658 C CA . GLY A 1 213 ? 30.232 -0.316 -23.794 1.00 42.97 213 GLY A CA 1
ATOM 1659 C C . GLY A 1 213 ? 28.902 -0.945 -23.383 1.00 42.97 213 GLY A C 1
ATOM 1660 O O . GLY A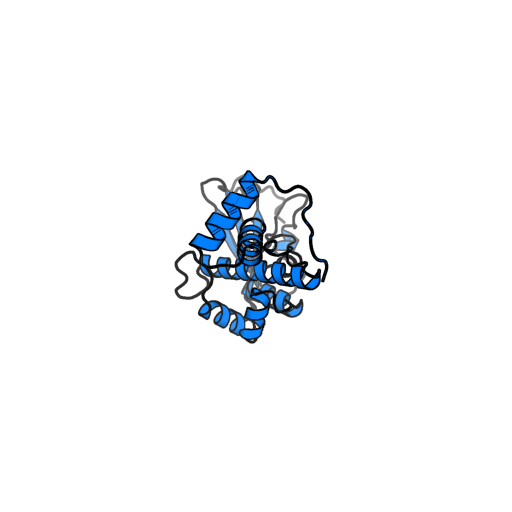 1 213 ? 28.731 -1.226 -22.207 1.00 42.97 213 GLY A O 1
ATOM 1661 N N . GLY A 1 214 ? 27.956 -1.130 -24.306 1.00 33.19 214 GLY A N 1
ATOM 1662 C CA . GLY A 1 214 ? 26.761 -1.941 -24.063 1.00 33.19 214 GLY A CA 1
ATOM 1663 C C . GLY A 1 214 ? 27.073 -3.432 -24.193 1.00 33.19 214 GLY A C 1
ATOM 1664 O O . GLY A 1 214 ? 26.638 -4.055 -25.159 1.00 33.19 214 GLY A O 1
ATOM 1665 N N . MET A 1 215 ? 27.867 -3.961 -23.262 1.00 31.25 215 MET A N 1
ATOM 1666 C CA . MET A 1 215 ? 27.894 -5.375 -22.881 1.00 31.25 215 MET A CA 1
ATOM 1667 C C . MET A 1 215 ? 27.720 -5.455 -21.374 1.00 31.25 215 MET A C 1
ATOM 1669 O O . MET A 1 215 ? 28.367 -4.633 -20.688 1.00 31.25 215 MET A O 1
#

Foldseek 3Di:
DDDDDDDDDPPVNLVVLVVVCVVVVHDSVRSVVVVCCVVCVPPDDPDPPDDPLLVLLQVLLCLLQVLQLVCLCVVVDVPSVDRDGHDLVSLCVVCVLLVHHSVQSVCSNNSVHDCDLSSLVSCCLRPVAHSCCSRVVPDDRHDEFEEDDPPGDYPCCVVPPPDPFDWDKDWDADPDDPQHQKIWIWTATPPSRRTHIYIHSDRDDPPPDPPPPPD

Sequence (215 aa):
MAKIQARNVDDALFARIEQSAMKNERSLEGEIRLALARQYPAGTTSPEILSSRQQWQKECGGRLRALFDRLSADGFFPGAGQPGPTRIADQVRIAHRLHVSPGLLLDCIDGAGELTRELAERIESRFGASADWLTTGDGKMFPLVILGTYFGVSWEEFFFPDDDERYVFEFIRIAGGRHDGTLMILRQHEQNGRITAGVVTEAFFLGAGMGPGGM

Organism: Klebsiella pneumoniae (NCBI:txid573)

pLDDT: mean 82.49, std 15.72, range [31.25, 98.06]